Protein AF-A0A0C3PFV3-F1 (afdb_monomer_lite)

Organism: NCBI:txid870435

Structure (mmCIF, N/CA/C/O backbone):
data_AF-A0A0C3PFV3-F1
#
_entry.id   AF-A0A0C3PFV3-F1
#
loop_
_atom_site.group_PDB
_atom_site.id
_atom_site.type_symbol
_atom_site.label_atom_id
_atom_site.label_alt_id
_atom_site.label_comp_id
_atom_site.label_asym_id
_atom_site.label_entity_id
_atom_site.label_seq_id
_atom_site.pdbx_PDB_ins_code
_atom_site.Cartn_x
_atom_site.Cartn_y
_atom_site.Cartn_z
_atom_site.occupancy
_atom_site.B_iso_or_equiv
_atom_site.auth_seq_id
_atom_site.auth_comp_id
_atom_site.auth_asym_id
_atom_site.auth_atom_id
_atom_site.pdbx_PDB_model_num
ATOM 1 N N . LEU A 1 1 ? -48.021 20.750 34.970 1.00 34.81 1 LEU A N 1
ATOM 2 C CA . LEU A 1 1 ? -47.156 19.552 35.065 1.00 34.81 1 LEU A CA 1
ATOM 3 C C . LEU A 1 1 ? -45.732 19.996 34.760 1.00 34.81 1 LEU A C 1
ATOM 5 O O . LEU A 1 1 ? -45.402 20.201 33.601 1.00 34.81 1 LEU A O 1
ATOM 9 N N . SER A 1 2 ? -44.958 20.290 35.807 1.00 32.78 2 SER A N 1
ATOM 10 C CA . SER A 1 2 ? -43.580 20.781 35.700 1.00 32.78 2 SER A CA 1
ATOM 11 C C . SER A 1 2 ? -42.651 19.670 35.225 1.00 32.78 2 SER A C 1
ATOM 13 O O . SER A 1 2 ? -42.544 18.635 35.877 1.00 32.78 2 SER A O 1
ATOM 15 N N . THR A 1 3 ? -41.959 19.898 34.113 1.00 36.66 3 THR A N 1
ATOM 16 C CA . THR A 1 3 ? -40.816 19.097 33.671 1.00 36.66 3 THR A CA 1
ATOM 17 C C . THR A 1 3 ? -39.620 19.404 34.566 1.00 36.66 3 THR A C 1
ATOM 19 O O . THR A 1 3 ? -39.065 20.503 34.527 1.00 36.66 3 THR A O 1
ATOM 22 N N . SER A 1 4 ? -39.247 18.445 35.405 1.00 33.25 4 SER A N 1
ATOM 23 C CA . SER A 1 4 ? -38.008 18.454 36.174 1.00 33.25 4 SER A CA 1
ATOM 24 C C . SER A 1 4 ? -36.801 18.428 35.231 1.00 33.25 4 SER A C 1
ATOM 26 O O . SER A 1 4 ? -36.683 17.551 34.379 1.00 33.25 4 SER A O 1
ATOM 28 N N . ALA A 1 5 ? -35.891 19.390 35.396 1.00 38.94 5 ALA A N 1
ATOM 29 C CA . ALA A 1 5 ? -34.581 19.376 34.761 1.00 38.94 5 ALA A CA 1
ATOM 30 C C . ALA A 1 5 ? -33.801 18.144 35.250 1.00 38.94 5 ALA A C 1
ATOM 32 O O . ALA A 1 5 ? -33.487 18.039 36.439 1.00 38.94 5 ALA A O 1
ATOM 33 N N . GLN A 1 6 ? -33.522 17.197 34.349 1.00 42.25 6 GLN A N 1
ATOM 34 C CA . GLN A 1 6 ? -32.575 16.115 34.611 1.00 42.25 6 GLN A CA 1
ATOM 35 C C . GLN A 1 6 ? -31.223 16.749 34.950 1.00 42.25 6 GLN A C 1
ATOM 37 O O . GLN A 1 6 ? -30.645 17.470 34.143 1.00 42.25 6 GLN A O 1
ATOM 42 N N . LYS A 1 7 ? -30.744 16.519 36.175 1.00 42.91 7 LYS A N 1
ATOM 43 C CA . LYS A 1 7 ? -29.356 16.794 36.548 1.00 42.91 7 LYS A CA 1
ATOM 44 C C . LYS A 1 7 ? -28.460 15.953 35.641 1.00 42.91 7 LYS A C 1
ATOM 46 O O . LYS A 1 7 ? -28.633 14.738 35.610 1.00 42.91 7 LYS A O 1
ATOM 51 N N . ASP A 1 8 ? -27.520 16.600 34.957 1.00 51.06 8 ASP A N 1
ATOM 52 C CA . ASP A 1 8 ? -26.444 15.945 34.212 1.00 51.06 8 ASP A CA 1
ATOM 53 C C . ASP A 1 8 ? -25.714 14.970 35.147 1.00 51.06 8 ASP A C 1
ATOM 55 O O . ASP A 1 8 ? -24.952 15.380 36.033 1.00 51.06 8 ASP A O 1
ATOM 59 N N . ASN A 1 9 ? -25.999 13.677 35.000 1.00 58.88 9 ASN A N 1
ATOM 60 C CA . ASN A 1 9 ? -25.277 12.632 35.705 1.00 58.88 9 ASN A CA 1
ATOM 61 C C . ASN A 1 9 ? -23.882 12.564 35.095 1.00 58.88 9 ASN A C 1
ATOM 63 O O . ASN A 1 9 ? -23.725 12.423 33.887 1.00 58.88 9 ASN A O 1
ATOM 67 N N . ALA A 1 10 ? -22.859 12.712 35.928 1.00 59.72 10 ALA A N 1
ATOM 68 C CA . ALA A 1 10 ? -21.493 12.676 35.447 1.00 59.72 10 ALA A CA 1
ATOM 69 C C . ALA A 1 10 ? -21.152 11.272 34.920 1.00 59.72 10 ALA A C 1
ATOM 71 O O . ALA A 1 10 ? -21.395 10.271 35.597 1.00 59.72 10 ALA A O 1
ATOM 72 N N . ILE A 1 11 ? -20.595 11.220 33.710 1.00 63.50 11 ILE A N 1
ATOM 73 C CA . ILE A 1 11 ? -20.258 9.971 33.028 1.00 63.50 11 ILE A CA 1
ATOM 74 C C . ILE A 1 11 ? -19.050 9.354 33.732 1.00 63.50 11 ILE A C 1
ATOM 76 O O . ILE A 1 11 ? -17.996 9.986 33.870 1.00 63.50 11 ILE A O 1
ATOM 80 N N . ASN A 1 12 ? -19.215 8.121 34.199 1.00 64.38 12 ASN A N 1
ATOM 81 C CA . ASN A 1 12 ? -18.142 7.340 34.793 1.00 64.38 12 ASN A CA 1
ATOM 82 C C . ASN A 1 12 ? -17.460 6.547 33.674 1.00 64.38 12 ASN A C 1
ATOM 84 O O . ASN A 1 12 ? -18.075 5.655 33.114 1.00 64.38 12 ASN A O 1
ATOM 88 N N . LEU A 1 13 ? -16.214 6.871 33.323 1.00 69.69 13 LEU A N 1
ATOM 89 C CA . LEU A 1 13 ? -15.480 6.228 32.218 1.00 69.69 13 LEU A CA 1
ATOM 90 C C . LEU A 1 13 ? -14.824 4.900 32.644 1.00 69.69 13 LEU A C 1
ATOM 92 O O . LEU A 1 13 ? -13.672 4.624 32.298 1.00 69.69 13 LEU A O 1
ATOM 96 N N . GLY A 1 14 ? -15.522 4.111 33.462 1.00 66.06 14 GLY A N 1
ATOM 97 C CA . GLY A 1 14 ? -14.983 2.899 34.081 1.00 66.06 14 GLY A CA 1
ATOM 98 C C . GLY A 1 14 ? -14.936 1.701 33.135 1.00 66.06 14 GLY A C 1
ATOM 99 O O . GLY A 1 14 ? -14.098 0.814 33.310 1.00 66.06 14 GLY A O 1
ATOM 100 N N . THR A 1 15 ? -15.802 1.677 32.124 1.00 70.31 15 THR A N 1
ATOM 101 C CA . THR A 1 15 ? -15.920 0.579 31.165 1.00 70.31 15 THR A CA 1
ATOM 102 C C . THR A 1 15 ? -15.863 1.079 29.716 1.00 70.31 15 THR A C 1
ATOM 104 O O . THR A 1 15 ? -16.155 2.244 29.442 1.00 70.31 15 THR A O 1
ATOM 107 N N . PRO A 1 16 ? -15.486 0.221 28.748 1.00 67.75 16 PRO A N 1
ATOM 108 C CA . PRO A 1 16 ? -15.493 0.583 27.330 1.00 67.75 16 PRO A CA 1
ATOM 109 C C . PRO A 1 16 ? -16.861 1.057 26.818 1.00 67.75 16 PRO A C 1
ATOM 111 O O . PRO A 1 16 ? -16.904 1.976 26.013 1.00 67.75 16 PRO A O 1
ATOM 114 N N . ALA A 1 17 ? -17.962 0.495 27.328 1.00 68.31 17 ALA A N 1
ATOM 115 C CA . ALA A 1 17 ? -19.321 0.880 26.939 1.00 68.31 17 ALA A CA 1
ATOM 116 C C . ALA A 1 17 ? -19.685 2.317 27.363 1.00 68.31 17 ALA A C 1
ATOM 118 O O . ALA A 1 17 ? -20.487 2.978 26.705 1.00 68.31 17 ALA A O 1
ATOM 119 N N . ASP A 1 18 ? -19.054 2.839 28.421 1.00 72.31 18 ASP A N 1
ATOM 120 C CA . ASP A 1 18 ? -19.275 4.215 28.883 1.00 72.31 18 ASP A CA 1
ATOM 121 C C . ASP A 1 18 ? -18.712 5.254 27.893 1.00 72.31 18 ASP A C 1
ATOM 123 O O . ASP A 1 18 ? -19.164 6.402 27.853 1.00 72.31 18 ASP A O 1
ATOM 127 N N . TRP A 1 19 ? -17.744 4.856 27.055 1.00 74.75 19 TRP A N 1
ATOM 128 C CA . TRP A 1 19 ? -17.210 5.707 25.988 1.00 74.75 19 TRP A CA 1
ATOM 129 C C . TRP A 1 19 ? -18.187 5.867 24.831 1.00 74.75 19 TRP A C 1
ATOM 131 O O . TRP A 1 19 ? -18.291 6.969 24.290 1.00 74.75 19 TRP A O 1
ATOM 141 N N . ASP A 1 20 ? -18.921 4.808 24.490 1.00 75.19 20 ASP A N 1
ATOM 142 C CA . ASP A 1 20 ? -19.931 4.852 23.433 1.00 75.19 20 ASP A CA 1
ATOM 143 C C . ASP A 1 20 ? -21.072 5.801 23.827 1.00 75.19 20 ASP A C 1
ATOM 145 O O . ASP A 1 20 ? -21.444 6.672 23.041 1.00 75.19 20 ASP A O 1
ATOM 149 N N . GLY A 1 21 ? -21.531 5.745 25.085 1.00 74.50 21 GLY A N 1
ATOM 150 C CA . GLY A 1 21 ? -22.520 6.693 25.617 1.00 74.50 21 GLY A CA 1
ATOM 151 C C . GLY A 1 21 ? -22.033 8.150 25.602 1.00 74.50 21 GLY A C 1
ATOM 152 O O . GLY A 1 21 ? -22.769 9.053 25.207 1.00 74.50 21 GLY A O 1
ATOM 153 N N . CYS A 1 22 ? -20.763 8.389 25.946 1.00 70.94 22 CYS A N 1
ATOM 154 C CA . CYS A 1 22 ? -20.155 9.723 25.880 1.00 70.94 22 CYS A CA 1
ATOM 155 C C . CYS A 1 22 ? -20.075 10.254 24.436 1.00 70.94 22 CYS A C 1
ATOM 157 O O . CYS A 1 22 ? -20.400 11.414 24.169 1.00 70.94 22 CYS A O 1
ATOM 159 N N . LEU A 1 23 ? -19.690 9.400 23.483 1.00 78.44 23 LEU A N 1
ATOM 160 C CA . LEU A 1 23 ? -19.651 9.735 22.058 1.00 78.44 23 LEU A CA 1
ATOM 161 C C . LEU A 1 23 ? -21.045 10.033 21.499 1.00 78.44 23 LEU A C 1
ATOM 163 O O . LEU A 1 23 ? -21.195 10.971 20.711 1.00 78.44 23 LEU A O 1
ATOM 167 N N . GLU A 1 24 ? -22.063 9.278 21.908 1.00 78.75 24 GLU A N 1
ATOM 168 C CA . GLU A 1 24 ? -23.454 9.524 21.521 1.00 78.75 24 GLU A CA 1
ATOM 169 C C . GLU A 1 24 ? -23.992 10.846 22.077 1.00 78.75 24 GLU A C 1
ATOM 171 O O . GLU A 1 24 ? -24.657 11.586 21.344 1.00 78.75 24 GLU A O 1
ATOM 176 N N . GLU A 1 25 ? -23.675 11.195 23.326 1.00 75.38 25 GLU A N 1
ATOM 177 C CA . GLU A 1 25 ? -24.070 12.475 23.925 1.00 75.38 25 GLU A CA 1
ATOM 178 C C . GLU A 1 25 ? -23.381 13.664 23.251 1.00 75.38 25 GLU A C 1
ATOM 180 O O . GLU A 1 25 ? -24.050 14.641 22.897 1.00 75.38 25 GLU A O 1
ATOM 185 N N . VAL A 1 26 ? -22.073 13.567 22.990 1.00 75.75 26 VAL A N 1
ATOM 186 C CA . VAL A 1 26 ? -21.321 14.601 22.265 1.00 75.75 26 VAL A CA 1
ATOM 187 C C . VAL A 1 26 ? -21.864 14.761 20.847 1.00 75.75 26 VAL A C 1
ATOM 189 O O . VAL A 1 26 ? -22.154 15.884 20.433 1.00 75.75 26 VAL A O 1
ATOM 192 N N . ASN A 1 27 ? -22.096 13.663 20.121 1.00 77.19 27 ASN A N 1
ATOM 193 C CA . ASN A 1 27 ? -22.697 13.716 18.786 1.00 77.19 27 ASN A CA 1
ATOM 194 C C . ASN A 1 27 ? -24.115 14.294 18.812 1.00 77.19 27 ASN A C 1
ATOM 196 O O . ASN A 1 27 ? -24.489 15.060 17.922 1.00 77.19 27 ASN A O 1
ATOM 200 N N . SER A 1 28 ? -24.912 13.957 19.824 1.00 74.44 28 SER A N 1
ATOM 201 C CA . SER A 1 28 ? -26.273 14.473 19.981 1.00 74.44 28 SER A CA 1
ATOM 202 C C . SER A 1 28 ? -26.284 15.965 20.312 1.00 74.44 28 SER A C 1
ATOM 204 O O . SER A 1 28 ? -27.115 16.702 19.777 1.00 74.44 28 SER A O 1
ATOM 206 N N . ALA A 1 29 ? -25.356 16.433 21.148 1.00 67.88 29 ALA A N 1
ATOM 207 C CA . ALA A 1 29 ? -25.186 17.847 21.470 1.00 67.88 29 ALA A CA 1
ATOM 208 C C . ALA A 1 29 ? -24.689 18.642 20.254 1.00 67.88 29 ALA A C 1
ATOM 210 O O . ALA A 1 29 ? -25.236 19.703 19.945 1.00 67.88 29 ALA A O 1
ATOM 211 N N . TRP A 1 30 ? -23.728 18.087 19.512 1.00 70.06 30 TRP A N 1
ATOM 212 C CA . TRP A 1 30 ? -23.157 18.704 18.316 1.00 70.06 30 TRP A CA 1
ATOM 213 C C . TRP A 1 30 ? -24.175 18.802 17.172 1.00 70.06 30 TRP A C 1
ATOM 215 O O . TRP A 1 30 ? -24.311 19.849 16.539 1.00 70.06 30 TRP A O 1
ATOM 225 N N . LYS A 1 31 ? -24.990 17.757 16.966 1.00 75.38 31 LYS A N 1
ATOM 226 C CA . LYS A 1 31 ? -26.110 17.784 16.008 1.00 75.38 31 LYS A CA 1
ATOM 227 C C . LYS A 1 31 ? -27.191 18.797 16.389 1.00 75.38 31 LYS A C 1
ATOM 229 O O . LYS A 1 31 ? -27.833 19.354 15.502 1.00 75.38 31 LYS A O 1
ATOM 234 N N . LYS A 1 32 ? -27.412 19.033 17.687 1.00 70.81 32 LYS A N 1
ATOM 235 C CA . LYS A 1 32 ? -28.448 19.958 18.178 1.00 70.81 32 LYS A CA 1
ATOM 236 C C . LYS A 1 32 ? -28.005 21.423 18.190 1.00 70.81 32 LYS A C 1
ATOM 238 O O . LYS A 1 32 ? -28.874 22.291 18.135 1.00 70.81 32 LYS A O 1
ATOM 243 N N . LYS A 1 33 ? -26.703 21.727 18.257 1.00 63.47 33 LYS A N 1
ATOM 244 C CA . LYS A 1 33 ? -26.182 23.105 18.253 1.00 63.47 33 LYS A CA 1
ATOM 245 C C . LYS A 1 33 ? -24.825 23.170 17.547 1.00 63.47 33 LYS A C 1
ATOM 247 O O . LYS A 1 33 ? -23.818 22.753 18.105 1.00 63.47 33 LYS A O 1
ATOM 252 N N . LYS A 1 34 ? -24.806 23.749 16.342 1.00 56.16 34 LYS A N 1
ATOM 253 C CA . LYS A 1 34 ? -23.610 23.847 15.486 1.00 56.16 34 LYS A CA 1
ATOM 254 C C . LYS A 1 34 ? -22.482 24.725 16.058 1.00 56.16 34 LYS A C 1
ATOM 256 O O . LYS A 1 34 ? -21.345 24.514 15.669 1.00 56.16 34 LYS A O 1
ATOM 261 N N . ASP A 1 35 ? -22.776 25.625 17.008 1.00 52.94 35 ASP A N 1
ATOM 262 C CA . ASP A 1 35 ? -21.826 26.660 17.470 1.00 52.94 35 ASP A CA 1
ATOM 263 C C . ASP A 1 35 ? -21.689 26.814 19.000 1.00 52.94 35 ASP A C 1
ATOM 265 O O . ASP A 1 35 ? -21.114 27.792 19.475 1.00 52.94 35 ASP A O 1
ATOM 269 N N . SER A 1 36 ? -22.193 25.885 19.822 1.00 57.84 36 SER A N 1
ATOM 270 C CA . SER A 1 36 ? -22.008 25.987 21.281 1.00 57.84 36 SER A CA 1
ATOM 271 C C . SER A 1 36 ? -20.936 25.034 21.796 1.00 57.84 36 SER A C 1
ATOM 273 O O . SER A 1 36 ? -21.011 23.832 21.552 1.00 57.84 36 SER A O 1
ATOM 275 N N . VAL A 1 37 ? -19.994 25.575 22.575 1.00 61.56 37 VAL A N 1
ATOM 276 C CA . VAL A 1 37 ? -19.010 24.822 23.364 1.00 61.56 37 VAL A CA 1
ATOM 277 C C . VAL A 1 37 ? -19.737 23.761 24.196 1.00 61.56 37 VAL A C 1
ATOM 279 O O . VAL A 1 37 ? -20.513 24.091 25.094 1.00 61.56 37 VAL A O 1
ATOM 282 N N . VAL A 1 38 ? -19.509 22.485 23.881 1.00 64.88 38 VAL A N 1
ATOM 283 C CA . VAL A 1 38 ? -20.077 21.354 24.623 1.00 64.88 38 VAL A CA 1
ATOM 284 C C . VAL A 1 38 ? -19.218 21.124 25.864 1.00 64.88 38 VAL A C 1
ATOM 286 O O . VAL A 1 38 ? -18.089 20.645 25.776 1.00 64.88 38 VAL A O 1
ATOM 289 N N . SER A 1 39 ? -19.733 21.495 27.033 1.00 63.88 39 SER A N 1
ATOM 290 C CA . SER A 1 39 ? -19.071 21.236 28.311 1.00 63.88 39 SER A CA 1
ATOM 291 C C . SER A 1 39 ? -19.411 19.830 28.807 1.00 63.88 39 SER A C 1
ATOM 293 O O . SER A 1 39 ? -20.505 19.612 29.324 1.00 63.88 39 SER A O 1
ATOM 295 N N . VAL A 1 40 ? -18.475 18.888 28.681 1.00 65.25 40 VAL A N 1
ATOM 296 C CA . VAL A 1 40 ? -18.611 17.531 29.236 1.00 65.25 40 VAL A CA 1
ATOM 297 C C . VAL A 1 40 ? -17.964 17.482 30.620 1.00 65.25 40 VAL A C 1
ATOM 299 O O . VAL A 1 40 ? -16.799 17.849 30.785 1.00 65.25 40 VAL A O 1
ATOM 302 N N . LYS A 1 41 ? -18.710 17.033 31.636 1.00 71.69 41 LYS A N 1
ATOM 303 C CA . LYS A 1 41 ? -18.176 16.782 32.983 1.00 71.69 41 LYS A CA 1
ATOM 304 C C . LYS A 1 41 ? -17.722 15.330 33.086 1.00 71.69 41 LYS A C 1
ATOM 306 O O . LYS A 1 41 ? -18.545 14.432 33.221 1.00 71.69 41 LYS A O 1
ATOM 311 N N . ILE A 1 42 ? -16.410 15.122 33.050 1.00 70.81 42 ILE A N 1
ATOM 312 C CA . ILE A 1 42 ? -15.797 13.802 33.200 1.00 70.81 42 ILE A CA 1
ATOM 313 C C . ILE A 1 42 ? -15.430 13.589 34.670 1.00 70.81 42 ILE A C 1
ATOM 315 O O . ILE A 1 42 ? -14.698 14.395 35.252 1.00 70.81 42 ILE A O 1
ATOM 319 N N . LEU A 1 43 ? -15.917 12.499 35.269 1.00 72.31 43 LEU A N 1
ATOM 320 C CA . LEU A 1 43 ? -15.435 12.048 36.571 1.00 72.31 43 LEU A CA 1
ATOM 321 C C . LEU A 1 43 ? -14.106 11.323 36.385 1.00 72.31 43 LEU A C 1
ATOM 323 O O . LEU A 1 43 ? -14.023 10.299 35.712 1.00 72.31 43 LEU A O 1
ATOM 327 N N . VAL A 1 44 ? -13.063 11.864 37.001 1.00 76.56 44 VAL A N 1
ATOM 328 C CA . VAL A 1 44 ? -11.724 11.280 36.992 1.00 76.56 44 VAL A CA 1
ATOM 329 C C . VAL A 1 44 ? -11.417 10.760 38.390 1.00 76.56 44 VAL A C 1
ATOM 331 O O . VAL A 1 44 ? -11.769 11.404 39.380 1.00 76.56 44 VAL A O 1
ATOM 334 N N . SER A 1 45 ? -10.761 9.601 38.486 1.00 78.50 45 SER A N 1
ATOM 335 C CA . SER A 1 45 ? -10.395 9.031 39.782 1.00 78.50 45 SER A CA 1
ATOM 336 C C . SER A 1 45 ? -9.483 9.982 40.567 1.00 78.50 45 SER A C 1
ATOM 338 O O . SER A 1 45 ? -8.572 10.618 40.027 1.00 78.50 45 SER A O 1
ATOM 340 N N . GLU A 1 46 ? -9.706 10.069 41.879 1.00 76.94 46 GLU A N 1
ATOM 341 C CA . GLU A 1 46 ? -8.920 10.939 42.761 1.00 76.94 46 GLU A CA 1
ATOM 342 C C . GLU A 1 46 ? -7.427 10.571 42.761 1.00 76.94 46 GLU A C 1
ATOM 344 O O . GLU A 1 46 ? -6.556 11.433 42.911 1.00 76.94 46 GLU A O 1
ATOM 349 N N . GLN A 1 47 ? -7.123 9.296 42.514 1.00 74.44 47 GLN A N 1
ATOM 350 C CA . GLN A 1 47 ? -5.765 8.779 42.401 1.00 74.44 47 GLN A CA 1
ATOM 351 C C . GLN A 1 47 ? -5.013 9.428 41.228 1.00 74.44 47 GLN A C 1
ATOM 353 O O . GLN A 1 47 ? -3.912 9.942 41.420 1.00 74.44 47 GLN A O 1
ATOM 358 N N . TYR A 1 48 ? -5.642 9.522 40.050 1.00 77.06 48 TYR A N 1
ATOM 359 C CA . TYR A 1 48 ? -5.066 10.187 38.876 1.00 77.06 48 TYR A CA 1
ATOM 360 C C . TYR A 1 48 ? -4.861 11.694 39.108 1.00 77.06 48 TYR A C 1
ATOM 362 O O . TYR A 1 48 ? -3.793 12.244 38.821 1.00 77.06 48 TYR A O 1
ATOM 370 N N . MET A 1 49 ? -5.848 12.365 39.713 1.00 84.12 49 MET A N 1
ATOM 371 C CA . MET A 1 49 ? -5.740 13.790 40.061 1.00 84.12 49 MET A CA 1
ATOM 372 C C . MET A 1 49 ? -4.632 14.059 41.088 1.00 84.12 49 MET A C 1
ATOM 374 O O . MET A 1 49 ? -3.990 15.113 41.069 1.00 84.12 49 MET A O 1
ATOM 378 N N . SER A 1 50 ? -4.371 13.107 41.981 1.00 74.06 50 SER A N 1
ATOM 379 C CA . SER A 1 50 ? -3.292 13.201 42.966 1.00 74.06 50 SER A CA 1
ATOM 380 C C . SER A 1 50 ? -1.910 13.059 42.319 1.00 74.06 50 SER A C 1
ATOM 382 O O . SER A 1 50 ? -1.014 13.843 42.639 1.00 74.06 50 SER A O 1
ATOM 384 N N . THR A 1 51 ? -1.751 12.176 41.329 1.00 75.88 51 THR A N 1
ATOM 385 C CA . THR A 1 51 ? -0.513 12.058 40.536 1.00 75.88 51 THR A CA 1
ATOM 386 C C . THR A 1 51 ? -0.206 13.335 39.746 1.00 75.88 51 THR A C 1
ATOM 388 O O . THR A 1 51 ? 0.931 13.813 39.756 1.00 75.88 51 THR A O 1
ATOM 391 N N . LEU A 1 52 ? -1.218 13.952 39.123 1.00 76.75 52 LEU A N 1
ATOM 392 C CA . LEU A 1 52 ? -1.045 15.216 38.392 1.00 76.75 52 LEU A CA 1
ATOM 393 C C . LEU A 1 52 ? -0.617 16.374 39.304 1.00 76.75 52 LEU A C 1
ATOM 395 O O . LEU A 1 52 ? 0.245 17.178 38.933 1.00 76.75 52 LEU A O 1
ATOM 399 N N . ARG A 1 53 ? -1.179 16.451 40.516 1.00 82.12 53 ARG A N 1
ATOM 400 C CA . ARG A 1 53 ? -0.772 17.450 41.518 1.00 82.12 53 ARG A CA 1
ATOM 401 C C . ARG A 1 53 ? 0.672 17.237 41.973 1.00 82.12 53 ARG A C 1
ATOM 403 O O . ARG A 1 53 ? 1.420 18.210 42.061 1.00 82.12 53 ARG A O 1
ATOM 410 N N . ALA A 1 54 ? 1.091 15.986 42.171 1.00 75.25 54 ALA A N 1
ATOM 411 C CA . ALA A 1 54 ? 2.470 15.653 42.528 1.00 75.25 54 ALA A CA 1
ATOM 412 C C . ALA A 1 54 ? 3.481 16.055 41.434 1.00 75.25 54 ALA A C 1
ATOM 414 O O . ALA A 1 54 ? 4.586 16.502 41.745 1.00 75.25 54 ALA A O 1
ATOM 415 N N . MET A 1 55 ? 3.099 15.970 40.155 1.00 68.75 55 MET A N 1
ATOM 416 C CA . MET A 1 55 ? 3.961 16.387 39.043 1.00 68.75 55 MET A CA 1
ATOM 417 C C . MET A 1 55 ? 4.076 17.909 38.889 1.00 68.75 55 MET A C 1
ATOM 419 O O . MET A 1 55 ? 5.156 18.406 38.567 1.00 68.75 55 MET A O 1
ATOM 423 N N . ARG A 1 56 ? 3.017 18.674 39.183 1.00 69.81 56 ARG A N 1
ATOM 424 C CA . ARG A 1 56 ? 3.057 20.151 39.122 1.00 69.81 56 ARG A CA 1
ATOM 425 C C . ARG A 1 56 ? 3.852 20.808 40.262 1.00 69.81 56 ARG A C 1
ATOM 427 O O . ARG A 1 56 ? 4.159 21.994 40.175 1.00 69.81 56 ARG A O 1
ATOM 434 N N . GLY A 1 57 ? 4.213 20.057 41.305 1.00 57.38 57 GLY A N 1
ATOM 435 C CA . GLY A 1 57 ? 4.951 20.558 42.471 1.00 57.38 57 GLY A CA 1
ATOM 436 C C . GLY A 1 57 ? 6.471 20.686 42.301 1.00 57.38 57 GLY A C 1
ATOM 437 O O . GLY A 1 57 ? 7.115 21.324 43.133 1.00 57.38 57 GLY A O 1
ATOM 438 N N . LYS A 1 58 ? 7.079 20.136 41.239 1.00 58.66 58 LYS A N 1
ATOM 439 C CA . LYS A 1 58 ? 8.537 20.226 41.024 1.00 58.66 58 LYS A CA 1
ATOM 440 C C . LYS A 1 58 ? 8.934 21.557 40.374 1.00 58.66 58 LYS A C 1
ATOM 442 O O . LYS A 1 58 ? 9.391 21.597 39.234 1.00 58.66 58 LYS A O 1
ATOM 447 N N . LYS A 1 59 ? 8.798 22.665 41.110 1.00 57.72 59 LYS A N 1
ATOM 448 C CA . LYS A 1 59 ? 9.539 23.896 40.791 1.00 57.72 59 LYS A CA 1
ATOM 449 C C . LYS A 1 59 ? 11.024 23.627 41.049 1.00 57.72 59 LYS A C 1
ATOM 451 O O . LYS A 1 59 ? 11.412 23.361 42.183 1.00 57.72 59 LYS A O 1
ATOM 456 N N . LYS A 1 60 ? 11.848 23.659 39.995 1.00 62.25 60 LYS A N 1
ATOM 457 C CA . LYS A 1 60 ? 13.312 23.622 40.133 1.00 62.25 60 LYS A CA 1
ATOM 458 C C . LYS A 1 60 ? 13.763 24.820 40.990 1.00 62.25 60 LYS A C 1
ATOM 460 O O . LYS A 1 60 ? 13.235 25.916 40.790 1.00 62.25 60 LYS A O 1
ATOM 465 N N . PRO A 1 61 ? 14.708 24.645 41.931 1.00 52.34 61 PRO A N 1
ATOM 466 C CA . PRO A 1 61 ? 15.254 25.763 42.691 1.00 52.34 61 PRO A CA 1
ATOM 467 C C . PRO A 1 61 ? 16.013 26.728 41.759 1.00 52.34 61 PRO A C 1
ATOM 469 O O . PRO A 1 61 ? 16.594 26.280 40.765 1.00 52.34 61 PRO A O 1
ATOM 472 N N . PRO A 1 62 ? 16.032 28.041 42.056 1.00 47.06 62 PRO A N 1
ATOM 473 C CA . PRO A 1 62 ? 16.752 29.023 41.255 1.00 47.06 62 PRO A CA 1
ATOM 474 C C . PRO A 1 62 ? 18.262 28.866 41.480 1.00 47.06 62 PRO A C 1
ATOM 476 O O . PRO A 1 62 ? 18.837 29.406 42.424 1.00 47.06 62 PRO A O 1
ATOM 479 N N . GLY A 1 63 ? 18.906 28.091 40.610 1.00 49.78 63 GLY A N 1
ATOM 480 C CA . GLY A 1 63 ? 20.359 27.996 40.527 1.00 49.78 63 GLY A CA 1
ATOM 481 C C . GLY A 1 63 ? 20.939 29.264 39.906 1.00 49.78 63 GLY A C 1
ATOM 482 O O . GLY A 1 63 ? 20.794 29.513 38.714 1.00 49.78 63 GLY A O 1
ATOM 483 N N . LYS A 1 64 ? 21.590 30.073 40.737 1.00 51.81 64 LYS A N 1
ATOM 484 C CA . LYS A 1 64 ? 22.368 31.258 40.372 1.00 51.81 64 LYS A CA 1
ATOM 485 C C . LYS A 1 64 ? 23.691 30.803 39.742 1.00 51.81 64 LYS A C 1
ATOM 487 O O . LYS A 1 64 ? 24.550 30.301 40.458 1.00 51.81 64 LYS A O 1
ATOM 492 N N . GLY A 1 65 ? 23.880 30.982 38.434 1.00 48.22 65 GLY A N 1
ATOM 493 C CA . GLY A 1 65 ? 25.185 30.723 37.817 1.00 48.22 65 GLY A CA 1
ATOM 494 C C . GLY A 1 65 ? 25.194 30.669 36.293 1.00 48.22 65 GLY A C 1
ATOM 495 O O . GLY A 1 65 ? 24.784 29.670 35.727 1.00 48.22 65 GLY A O 1
ATOM 496 N N . LYS A 1 66 ? 25.738 31.741 35.695 1.00 47.34 66 LYS A N 1
ATOM 497 C CA . LYS A 1 66 ? 26.406 31.847 34.381 1.00 47.34 66 LYS A CA 1
ATOM 498 C C . LYS A 1 66 ? 25.690 31.206 33.184 1.00 47.34 66 LYS A C 1
ATOM 500 O O . LYS A 1 66 ? 25.745 29.999 33.004 1.00 47.34 66 LYS A O 1
ATOM 505 N N . ASN A 1 67 ? 25.128 32.062 32.326 1.00 49.44 67 ASN A N 1
ATOM 506 C CA . ASN A 1 67 ? 24.629 31.727 30.990 1.00 49.44 67 ASN A CA 1
ATOM 507 C C . ASN A 1 67 ? 25.607 30.807 30.231 1.00 49.44 67 ASN A C 1
ATOM 509 O O . ASN A 1 67 ? 26.704 31.261 29.891 1.00 49.44 67 ASN A O 1
ATOM 513 N N . PRO A 1 68 ? 25.222 29.566 29.897 1.00 47.12 68 PRO A N 1
ATOM 514 C CA . PRO A 1 68 ? 25.617 28.963 28.638 1.00 47.12 68 PRO A CA 1
ATOM 515 C C . PRO A 1 68 ? 24.713 29.527 27.525 1.00 47.12 68 PRO A C 1
ATOM 517 O O . PRO A 1 68 ? 23.610 30.006 27.815 1.00 47.12 68 PRO A O 1
ATOM 520 N N . PRO A 1 69 ? 25.172 29.531 26.265 1.00 46.22 69 PRO A N 1
ATOM 521 C CA . PRO A 1 69 ? 24.416 30.109 25.167 1.00 46.22 69 PRO A CA 1
ATOM 522 C C . PRO A 1 69 ? 23.065 29.403 25.039 1.00 46.22 69 PRO A C 1
ATOM 524 O O . PRO A 1 69 ? 22.963 28.185 25.191 1.00 46.22 69 PRO A O 1
ATOM 527 N N . LEU A 1 70 ? 22.038 30.218 24.803 1.00 44.62 70 LEU A N 1
ATOM 528 C CA . LEU A 1 70 ? 20.709 29.804 24.386 1.00 44.62 70 LEU A CA 1
ATOM 529 C C . LEU A 1 70 ? 20.890 28.762 23.271 1.00 44.62 70 LEU A C 1
ATOM 531 O O . LEU A 1 70 ? 21.491 29.073 22.245 1.00 44.62 70 LEU A O 1
ATOM 535 N N . LEU A 1 71 ? 20.453 27.525 23.513 1.00 43.09 71 LEU A N 1
ATOM 536 C CA . LEU A 1 71 ? 20.303 26.524 22.464 1.00 43.09 71 LEU A CA 1
ATOM 537 C C . LEU A 1 71 ? 19.283 27.093 21.481 1.00 43.09 71 LEU A C 1
ATOM 539 O O . LEU A 1 71 ? 18.083 27.090 21.752 1.00 43.09 71 LEU A O 1
ATOM 543 N N . ASP A 1 72 ? 19.808 27.665 20.406 1.00 42.47 72 ASP A N 1
ATOM 544 C CA . ASP A 1 72 ? 19.070 28.043 19.218 1.00 42.47 72 ASP A CA 1
ATOM 545 C C . ASP A 1 72 ? 18.591 26.739 18.572 1.00 42.47 72 ASP A C 1
ATOM 547 O O . ASP A 1 72 ? 19.384 25.950 18.058 1.00 42.47 72 ASP A O 1
ATOM 551 N N . LEU A 1 73 ? 17.303 26.446 18.744 1.00 45.00 73 LEU A N 1
ATOM 552 C CA . LEU A 1 73 ? 16.656 25.234 18.237 1.00 45.00 73 LEU A CA 1
ATOM 553 C C . LEU A 1 73 ? 16.216 25.388 16.771 1.00 45.00 73 LEU A C 1
ATOM 555 O O . LEU A 1 73 ? 15.573 24.483 16.250 1.00 45.00 73 LEU A O 1
ATOM 559 N N . ASP A 1 74 ? 16.585 26.488 16.108 1.00 46.75 74 ASP A N 1
ATOM 560 C CA . ASP A 1 74 ? 16.230 26.763 14.711 1.00 46.75 74 ASP A CA 1
ATOM 561 C C . ASP A 1 74 ? 17.300 26.312 13.696 1.00 46.75 74 ASP A C 1
ATOM 563 O O . ASP A 1 74 ? 17.152 26.541 12.498 1.00 46.75 74 ASP A O 1
ATOM 567 N N . ASN A 1 75 ? 18.358 25.617 14.129 1.00 45.78 75 ASN A N 1
ATOM 568 C CA . ASN A 1 75 ? 19.344 25.028 13.219 1.00 45.78 75 ASN A CA 1
ATOM 569 C C . ASN A 1 75 ? 19.143 23.513 13.064 1.00 45.78 75 ASN A C 1
ATOM 571 O O . ASN A 1 75 ? 20.026 22.724 13.404 1.00 45.78 75 ASN A O 1
ATOM 575 N N . ASP A 1 76 ? 17.995 23.111 12.513 1.00 42.53 76 ASP A N 1
ATOM 576 C CA . ASP A 1 76 ? 17.840 21.791 11.889 1.00 42.53 76 ASP A CA 1
ATOM 577 C C . ASP A 1 76 ? 18.451 21.831 10.480 1.00 42.53 76 ASP A C 1
ATOM 579 O O . ASP A 1 76 ? 17.792 21.688 9.452 1.00 42.53 76 ASP A O 1
ATOM 583 N N . GLY A 1 77 ? 19.762 22.087 10.447 1.00 43.75 77 GLY A N 1
ATOM 584 C CA . GLY A 1 77 ? 20.624 21.768 9.319 1.00 43.75 77 GLY A CA 1
ATOM 585 C C . GLY A 1 77 ? 20.819 20.260 9.282 1.00 43.75 77 GLY A C 1
ATOM 586 O O . GLY A 1 77 ? 21.926 19.766 9.501 1.00 43.75 77 GLY A O 1
ATOM 587 N N . SER A 1 78 ? 19.723 19.537 9.063 1.00 38.78 78 SER A N 1
ATOM 588 C CA . SER A 1 78 ? 19.735 18.142 8.670 1.00 38.78 78 SER A CA 1
ATOM 589 C C . SER A 1 78 ? 20.390 18.078 7.293 1.00 38.78 78 SER A C 1
ATOM 591 O O . SER A 1 78 ? 19.744 18.147 6.253 1.00 38.78 78 SER A O 1
ATOM 593 N N . SER A 1 79 ? 21.719 18.002 7.302 1.00 45.94 79 SER A N 1
ATOM 594 C CA . SER A 1 79 ? 22.517 17.400 6.241 1.00 45.94 79 SER A CA 1
ATOM 595 C C . SER A 1 79 ? 22.185 15.906 6.218 1.00 45.94 79 SER A C 1
ATOM 597 O O . SER A 1 79 ? 23.010 15.071 6.582 1.00 45.94 79 SER A O 1
ATOM 599 N N . VAL A 1 80 ? 20.936 15.576 5.890 1.00 47.75 80 VAL A N 1
ATOM 600 C CA . VAL A 1 80 ? 20.585 14.252 5.391 1.00 47.75 80 VAL A CA 1
ATOM 601 C C . VAL A 1 80 ? 21.260 14.137 4.038 1.00 47.75 80 VAL A C 1
ATOM 603 O O . VAL A 1 80 ? 20.997 14.943 3.152 1.00 47.75 80 VAL A O 1
ATOM 606 N N . ASP A 1 81 ? 22.185 13.188 3.956 1.00 48.38 81 ASP A N 1
ATOM 607 C CA . ASP A 1 81 ? 22.914 12.782 2.764 1.00 48.38 81 ASP A CA 1
ATOM 608 C C . ASP A 1 81 ? 22.083 12.955 1.484 1.00 48.38 81 ASP A C 1
ATOM 610 O O . ASP A 1 81 ? 21.131 12.213 1.232 1.00 48.38 81 ASP A O 1
ATOM 614 N N . ASP A 1 82 ? 22.483 13.910 0.639 1.00 54.22 82 ASP A N 1
ATOM 615 C CA . ASP A 1 82 ? 21.944 14.078 -0.717 1.00 54.22 82 ASP A CA 1
ATOM 616 C C . ASP A 1 82 ? 22.094 12.789 -1.558 1.00 54.22 82 ASP A C 1
ATOM 618 O O . ASP A 1 82 ? 21.382 12.597 -2.547 1.00 54.22 82 ASP A O 1
ATOM 622 N N . GLU A 1 83 ? 22.987 11.874 -1.161 1.00 56.62 83 GLU A N 1
ATOM 623 C CA . GLU A 1 83 ? 23.194 10.589 -1.830 1.00 56.62 83 GLU A CA 1
ATOM 624 C C . GLU A 1 83 ? 21.971 9.665 -1.733 1.00 56.62 83 GLU A C 1
ATOM 626 O O . GLU A 1 83 ? 21.564 9.099 -2.751 1.00 56.62 83 GLU A O 1
ATOM 631 N N . ASP A 1 84 ? 21.324 9.559 -0.567 1.00 59.59 84 ASP A N 1
ATOM 632 C CA . ASP A 1 84 ? 20.140 8.700 -0.407 1.00 59.59 84 ASP A CA 1
ATOM 633 C C . ASP A 1 84 ? 18.946 9.248 -1.202 1.00 59.59 84 ASP A C 1
ATOM 635 O O . ASP A 1 84 ? 18.174 8.490 -1.799 1.00 59.59 84 ASP A O 1
ATOM 639 N N . SER A 1 85 ? 18.833 10.577 -1.289 1.00 71.00 85 SER A N 1
ATOM 640 C CA . SER A 1 85 ? 17.813 11.244 -2.102 1.00 71.00 85 SER A CA 1
ATOM 641 C C . SER A 1 85 ? 17.997 10.941 -3.595 1.00 71.00 85 SER A C 1
ATOM 643 O O . SER A 1 85 ? 17.041 10.569 -4.283 1.00 71.00 85 SER A O 1
ATOM 645 N N . ALA A 1 86 ? 19.240 10.996 -4.087 1.00 77.69 86 ALA A N 1
ATOM 646 C CA . ALA A 1 86 ? 19.556 10.704 -5.483 1.00 77.69 86 ALA A CA 1
ATOM 647 C C . ALA A 1 86 ? 19.281 9.235 -5.861 1.00 77.69 86 ALA A C 1
ATOM 649 O O . ALA A 1 86 ? 18.818 8.954 -6.973 1.00 77.69 86 ALA A O 1
ATOM 650 N N . VAL A 1 87 ? 19.528 8.285 -4.949 1.00 77.88 87 VAL A N 1
ATOM 651 C CA . VAL A 1 87 ? 19.220 6.863 -5.186 1.00 77.88 87 VAL A CA 1
ATOM 652 C C . VAL A 1 87 ? 17.710 6.639 -5.279 1.00 77.88 87 VAL A C 1
ATOM 654 O O . VAL A 1 87 ? 17.252 5.973 -6.213 1.00 77.88 87 VAL A O 1
ATOM 657 N N . ILE A 1 88 ? 16.930 7.236 -4.373 1.00 80.50 88 ILE A N 1
ATOM 658 C CA . ILE A 1 88 ? 15.463 7.124 -4.373 1.00 80.50 88 ILE A CA 1
ATOM 659 C C . ILE A 1 88 ? 14.866 7.761 -5.636 1.00 80.50 88 ILE A C 1
ATOM 661 O O . ILE A 1 88 ? 13.951 7.205 -6.249 1.00 80.50 88 ILE A O 1
ATOM 665 N N . GLU A 1 89 ? 15.392 8.906 -6.072 1.00 84.94 89 GLU A N 1
ATOM 666 C CA . GLU A 1 89 ? 14.948 9.557 -7.306 1.00 84.94 89 GLU A CA 1
ATOM 667 C C . GLU A 1 89 ? 15.240 8.687 -8.541 1.00 84.94 89 GLU A C 1
ATOM 669 O O . GLU A 1 89 ? 14.367 8.502 -9.399 1.00 84.94 89 GLU A O 1
ATOM 674 N N . LYS A 1 90 ? 16.428 8.064 -8.604 1.00 87.44 90 LYS A N 1
ATOM 675 C CA . LYS A 1 90 ? 16.796 7.140 -9.691 1.00 87.44 90 LYS A CA 1
ATOM 676 C C . LYS A 1 90 ? 15.920 5.880 -9.698 1.00 87.44 90 LYS A C 1
ATOM 678 O O . LYS A 1 90 ? 15.519 5.432 -10.779 1.00 87.44 90 LYS A O 1
ATOM 683 N N . GLU A 1 91 ? 15.593 5.325 -8.527 1.00 87.75 91 GLU A N 1
ATOM 684 C CA . GLU A 1 91 ? 14.655 4.199 -8.383 1.00 87.75 91 GLU A CA 1
ATOM 685 C C . GLU A 1 91 ? 13.271 4.580 -8.921 1.00 87.75 91 GLU A C 1
ATOM 687 O O . GLU A 1 91 ? 12.736 3.884 -9.789 1.00 87.75 91 GLU A O 1
ATOM 692 N N . ASN A 1 92 ? 12.720 5.711 -8.474 1.00 86.06 92 ASN A N 1
ATOM 693 C CA . ASN A 1 92 ? 11.392 6.173 -8.881 1.00 86.06 92 ASN A CA 1
ATOM 694 C C . ASN A 1 92 ? 11.306 6.425 -10.389 1.00 86.06 92 ASN A C 1
ATOM 696 O O . ASN A 1 92 ? 10.349 5.989 -11.036 1.00 86.06 92 ASN A O 1
ATOM 700 N N . LYS A 1 93 ? 12.328 7.058 -10.974 1.00 92.75 93 LYS A N 1
ATOM 701 C CA . LYS A 1 93 ? 12.401 7.275 -12.424 1.00 92.75 93 LYS A CA 1
ATOM 702 C C . LYS A 1 93 ? 12.419 5.953 -13.194 1.00 92.75 93 LYS A C 1
ATOM 704 O O . LYS A 1 93 ? 11.670 5.784 -14.159 1.00 92.75 93 LYS A O 1
ATOM 709 N N . SER A 1 94 ? 13.225 4.996 -12.733 1.00 92.56 94 SER A N 1
ATOM 710 C CA . SER A 1 94 ? 13.323 3.662 -13.341 1.00 92.56 94 SER A CA 1
ATOM 711 C C . SER A 1 94 ? 12.007 2.886 -13.225 1.00 92.56 94 SER A C 1
ATOM 713 O O . SER A 1 94 ? 11.604 2.205 -14.170 1.00 92.56 94 SER A O 1
ATOM 715 N N . LEU A 1 95 ? 11.300 3.021 -12.098 1.00 93.94 95 LEU A N 1
ATOM 716 C CA . LEU A 1 95 ? 9.988 2.413 -11.872 1.00 93.94 95 LEU A CA 1
ATOM 717 C C . LEU A 1 95 ? 8.945 2.972 -12.841 1.00 93.94 95 LEU A C 1
ATOM 719 O O . LEU A 1 95 ? 8.241 2.197 -13.489 1.00 93.94 95 LEU A O 1
ATOM 723 N N . MET A 1 96 ? 8.875 4.297 -12.987 1.00 92.62 96 MET A N 1
ATOM 724 C CA . MET A 1 96 ? 7.929 4.940 -13.904 1.00 92.62 96 MET A CA 1
ATOM 725 C C . MET A 1 96 ? 8.170 4.529 -15.359 1.00 92.62 96 MET A C 1
ATOM 727 O O . MET A 1 96 ? 7.221 4.199 -16.079 1.00 92.62 96 MET A O 1
ATOM 731 N N . GLU A 1 97 ? 9.430 4.511 -15.802 1.00 93.94 97 GLU A N 1
ATOM 732 C CA . GLU A 1 97 ? 9.777 4.105 -17.167 1.00 93.94 97 GLU A CA 1
ATOM 733 C C . GLU A 1 97 ? 9.437 2.629 -17.422 1.00 93.94 97 GLU A C 1
ATOM 735 O O . GLU A 1 97 ? 8.834 2.282 -18.449 1.00 93.94 97 GLU A O 1
ATOM 740 N N . LEU A 1 98 ? 9.741 1.762 -16.452 1.00 94.88 98 LEU A N 1
ATOM 741 C CA . LEU A 1 98 ? 9.394 0.349 -16.506 1.00 94.88 98 LEU A CA 1
ATOM 742 C C . LEU A 1 98 ? 7.874 0.159 -16.596 1.00 94.88 98 LEU A C 1
ATOM 744 O O . LEU A 1 98 ? 7.391 -0.518 -17.506 1.00 94.88 98 LEU A O 1
ATOM 748 N N . GLU A 1 99 ? 7.103 0.793 -15.718 1.00 93.62 99 GLU A N 1
ATOM 749 C CA . GLU A 1 99 ? 5.641 0.712 -15.704 1.00 93.62 99 GLU A CA 1
ATOM 750 C C . GLU A 1 99 ? 4.999 1.203 -17.001 1.00 93.62 99 GLU A C 1
ATOM 752 O O . GLU A 1 99 ? 4.071 0.566 -17.516 1.00 93.62 99 GLU A O 1
ATOM 757 N N . LYS A 1 100 ? 5.519 2.300 -17.562 1.00 93.75 100 LYS A N 1
ATOM 758 C CA . LYS A 1 100 ? 5.090 2.822 -18.864 1.00 93.75 100 LYS A CA 1
ATOM 759 C C . LYS A 1 100 ? 5.287 1.781 -19.962 1.00 93.75 100 LYS A C 1
ATOM 761 O O . LYS A 1 100 ? 4.394 1.596 -20.787 1.00 93.75 100 LYS A O 1
ATOM 766 N N . SER A 1 101 ? 6.415 1.070 -19.953 1.00 93.25 101 SER A N 1
ATOM 767 C CA . SER A 1 101 ? 6.695 0.017 -20.935 1.00 93.25 101 SER A CA 1
ATOM 768 C C . SER A 1 101 ? 5.791 -1.215 -20.766 1.00 93.25 101 SER A C 1
ATOM 770 O O . SER A 1 101 ? 5.322 -1.781 -21.756 1.00 93.25 101 SER A O 1
ATOM 772 N N . LEU A 1 102 ? 5.488 -1.601 -19.521 1.00 93.06 102 LEU A N 1
ATOM 773 C CA . LEU A 1 102 ? 4.702 -2.796 -19.193 1.00 93.06 102 LEU A CA 1
ATOM 774 C C . LEU A 1 102 ? 3.198 -2.623 -19.464 1.00 93.06 102 LEU A C 1
ATOM 776 O O . LEU A 1 102 ? 2.506 -3.604 -19.745 1.00 93.06 102 LEU A O 1
ATOM 780 N N . LYS A 1 103 ? 2.688 -1.385 -19.432 1.00 92.38 103 LYS A N 1
ATOM 781 C CA . LYS A 1 103 ? 1.285 -1.046 -19.749 1.00 92.38 103 LYS A CA 1
ATOM 782 C C . LYS A 1 103 ? 0.921 -1.170 -21.232 1.00 92.38 103 LYS A C 1
ATOM 784 O O . LYS A 1 103 ? -0.260 -1.178 -21.568 1.00 92.38 103 LYS A O 1
ATOM 789 N N . LEU A 1 104 ? 1.899 -1.301 -22.134 1.00 89.56 104 LEU A N 1
ATOM 790 C CA . LEU A 1 104 ? 1.675 -1.381 -23.592 1.00 89.56 104 LEU A CA 1
ATOM 791 C C . LEU A 1 104 ? 1.126 -2.742 -24.067 1.00 89.56 104 LEU A C 1
ATOM 793 O O . LEU A 1 104 ? 0.994 -3.007 -25.263 1.00 89.56 104 LEU A O 1
ATOM 797 N N . CYS A 1 105 ? 0.811 -3.629 -23.130 1.00 88.62 105 CYS A N 1
ATOM 798 C CA . CYS A 1 105 ? 0.335 -4.976 -23.372 1.00 88.62 105 CYS A CA 1
ATOM 799 C C . CYS A 1 105 ? -1.104 -4.988 -23.928 1.00 88.62 105 CYS A C 1
ATOM 801 O O . CYS A 1 105 ? -2.074 -4.935 -23.173 1.00 88.62 105 CYS A O 1
ATOM 803 N N . GLN A 1 106 ? -1.262 -5.136 -25.251 1.00 88.94 106 GLN A N 1
ATOM 804 C CA . GLN A 1 106 ? -2.579 -5.121 -25.919 1.00 88.94 106 GLN A CA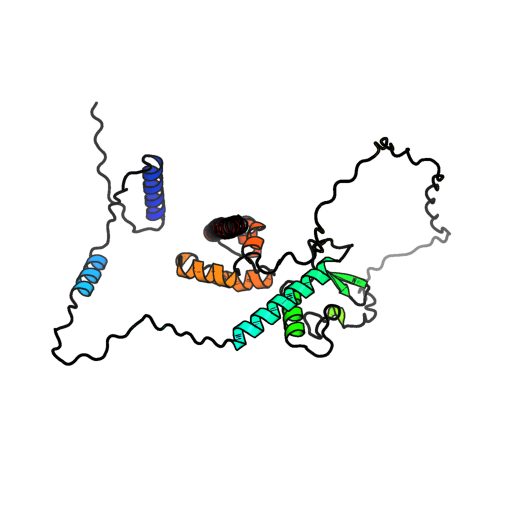 1
ATOM 805 C C . GLN A 1 106 ? -3.560 -6.190 -25.407 1.00 88.94 106 GLN A C 1
ATOM 807 O O . GLN A 1 106 ? -4.767 -5.975 -25.439 1.00 88.94 106 GLN A O 1
ATOM 812 N N . ARG A 1 107 ? -3.062 -7.339 -24.927 1.00 89.62 107 ARG A N 1
ATOM 813 C CA . ARG A 1 107 ? -3.913 -8.424 -24.407 1.00 89.62 107 ARG A CA 1
ATOM 814 C C . ARG A 1 107 ? -4.407 -8.192 -22.979 1.00 89.62 107 ARG A C 1
ATOM 816 O O . ARG A 1 107 ? -5.506 -8.623 -22.655 1.00 89.62 107 ARG A O 1
ATOM 823 N N . CYS A 1 108 ? -3.603 -7.558 -22.126 1.00 90.38 108 CYS A N 1
ATOM 824 C CA . CYS A 1 108 ? -3.947 -7.359 -20.713 1.00 90.38 108 CYS A CA 1
ATOM 825 C C . CYS A 1 108 ? -4.597 -5.994 -20.445 1.00 90.38 108 CYS A C 1
ATOM 827 O O . CYS A 1 108 ? -5.268 -5.840 -19.425 1.00 90.38 108 CYS A O 1
ATOM 829 N N . GLY A 1 109 ? -4.438 -5.037 -21.364 1.00 86.75 109 GLY A N 1
ATOM 830 C CA . GLY A 1 109 ? -4.962 -3.682 -21.234 1.00 86.75 109 GLY A CA 1
ATOM 831 C C . GLY A 1 109 ? -4.109 -2.785 -20.324 1.00 86.75 109 GLY A C 1
ATOM 832 O O . GLY A 1 109 ? -3.147 -3.247 -19.712 1.00 86.75 109 GLY A O 1
ATOM 833 N N . PRO A 1 110 ? -4.464 -1.492 -20.208 1.00 85.88 110 PRO A N 1
ATOM 834 C CA . PRO A 1 110 ? -3.662 -0.490 -19.497 1.00 85.88 110 PRO A CA 1
ATOM 835 C C . PRO A 1 110 ? -3.726 -0.607 -17.965 1.00 85.88 110 PRO A C 1
ATOM 837 O O . PRO A 1 110 ? -2.980 0.077 -17.266 1.00 85.88 110 PRO A O 1
ATOM 840 N N . SER A 1 111 ? -4.625 -1.440 -17.434 1.00 84.44 111 SER A N 1
ATOM 841 C CA . SER A 1 111 ? -4.820 -1.640 -15.994 1.00 84.44 111 SER A CA 1
ATOM 842 C C . SER A 1 111 ? -3.872 -2.671 -15.384 1.00 84.44 111 SER A C 1
ATOM 844 O O . SER A 1 111 ? -3.779 -2.749 -14.162 1.00 84.44 111 SER A O 1
ATOM 846 N N . LYS A 1 112 ? -3.181 -3.473 -16.204 1.00 88.38 112 LYS A N 1
ATOM 847 C CA . LYS A 1 112 ? -2.302 -4.546 -15.731 1.00 88.38 112 LYS A CA 1
ATOM 848 C C . LYS A 1 112 ? -0.895 -4.374 -16.278 1.00 88.38 112 LYS A C 1
ATOM 850 O O . LYS A 1 112 ? -0.699 -4.164 -17.471 1.00 88.38 112 LYS A O 1
ATOM 855 N N . TYR A 1 113 ? 0.088 -4.539 -15.402 1.00 93.88 113 TYR A N 1
ATOM 856 C CA . TYR A 1 113 ? 1.495 -4.587 -15.778 1.00 93.88 113 TYR A CA 1
ATOM 857 C C . TYR A 1 113 ? 1.845 -6.023 -16.147 1.00 93.88 113 TYR A C 1
ATOM 859 O O . TYR A 1 113 ? 1.840 -6.905 -15.292 1.00 93.88 113 TYR A O 1
ATOM 867 N N . CYS A 1 114 ? 2.089 -6.269 -17.430 1.00 95.19 114 CYS A N 1
ATOM 868 C CA . CYS A 1 114 ? 2.259 -7.615 -17.967 1.00 95.19 114 CYS A CA 1
ATOM 869 C C . CYS A 1 114 ? 3.633 -7.748 -18.640 1.00 95.19 114 CYS A C 1
ATOM 871 O O . CYS A 1 114 ? 4.097 -6.818 -19.305 1.00 95.19 114 CYS A O 1
ATOM 873 N N . LYS A 1 115 ? 4.252 -8.928 -18.548 1.00 95.31 115 LYS A N 1
ATOM 874 C CA . LYS A 1 115 ? 5.413 -9.299 -19.365 1.00 95.31 115 LYS A CA 1
ATOM 875 C C . LYS A 1 115 ? 5.223 -10.694 -19.950 1.00 95.31 115 LYS A C 1
ATOM 877 O O . LYS A 1 115 ? 4.728 -11.597 -19.288 1.00 95.31 115 LYS A O 1
ATOM 882 N N . ILE A 1 116 ? 5.607 -10.857 -21.213 1.00 93.81 116 ILE A N 1
ATOM 883 C CA . ILE A 1 116 ? 5.546 -12.146 -21.903 1.00 93.81 116 ILE A CA 1
ATOM 884 C C . ILE A 1 116 ? 6.772 -12.975 -21.503 1.00 93.81 116 ILE A C 1
ATOM 886 O O . ILE A 1 116 ? 7.898 -12.489 -21.647 1.00 93.81 116 ILE A O 1
ATOM 890 N N . ASN A 1 117 ? 6.553 -14.186 -20.986 1.00 93.00 117 ASN A N 1
ATOM 891 C CA . ASN A 1 117 ? 7.613 -15.139 -20.642 1.00 93.00 117 ASN A CA 1
ATOM 892 C C . ASN A 1 117 ? 8.150 -15.875 -21.890 1.00 93.00 117 ASN A C 1
ATOM 894 O O . ASN A 1 117 ? 7.643 -15.700 -23.001 1.00 93.00 117 ASN A O 1
ATOM 898 N N . HIS A 1 118 ? 9.177 -16.718 -21.729 1.00 89.38 118 HIS A N 1
ATOM 899 C CA . HIS A 1 118 ? 9.733 -17.498 -22.847 1.00 89.38 118 HIS A CA 1
ATOM 900 C C . HIS A 1 118 ? 8.731 -18.485 -23.469 1.00 89.38 118 HIS A C 1
ATOM 902 O O . HIS A 1 118 ? 8.865 -18.817 -24.644 1.00 89.38 118 HIS A O 1
ATOM 908 N N . ALA A 1 119 ? 7.706 -18.898 -22.719 1.00 89.69 119 ALA A N 1
ATOM 909 C CA . ALA A 1 119 ? 6.612 -19.740 -23.202 1.00 89.69 119 ALA A CA 1
ATOM 910 C C . ALA A 1 119 ? 5.528 -18.954 -23.975 1.00 89.69 119 ALA A C 1
ATOM 912 O O . ALA A 1 119 ? 4.519 -19.524 -24.388 1.00 89.69 119 ALA A O 1
ATOM 913 N N . GLY A 1 120 ? 5.691 -17.638 -24.156 1.00 91.38 120 GLY A N 1
ATOM 914 C CA . GLY A 1 120 ? 4.706 -16.787 -24.828 1.00 91.38 120 GLY A CA 1
ATOM 915 C C . GLY A 1 120 ? 3.473 -16.453 -23.977 1.00 91.38 120 GLY A C 1
ATOM 916 O O . GLY A 1 120 ? 2.494 -15.910 -24.496 1.00 91.38 120 GLY A O 1
ATOM 917 N N . GLN A 1 121 ? 3.494 -16.762 -22.680 1.00 92.56 121 GLN A N 1
ATOM 918 C CA . GLN A 1 121 ? 2.404 -16.482 -21.748 1.00 92.56 121 GLN A CA 1
ATOM 919 C C . GLN A 1 121 ? 2.573 -15.105 -21.106 1.00 92.56 121 GLN A C 1
ATOM 921 O O . GLN A 1 121 ? 3.683 -14.645 -20.851 1.00 92.56 121 GLN A O 1
ATOM 926 N N . HIS A 1 122 ? 1.448 -14.443 -20.840 1.00 93.69 122 HIS A N 1
ATOM 927 C CA . HIS A 1 122 ? 1.419 -13.149 -20.170 1.00 93.69 122 HIS A CA 1
ATOM 928 C C . HIS A 1 122 ? 1.443 -13.351 -18.659 1.00 93.69 122 HIS A C 1
ATOM 930 O O . HIS A 1 122 ? 0.456 -13.802 -18.078 1.00 93.69 122 HIS A O 1
ATOM 936 N N . VAL A 1 123 ? 2.549 -12.971 -18.035 1.00 94.00 123 VAL A N 1
ATOM 937 C CA . VAL A 1 123 ? 2.708 -12.979 -16.584 1.00 94.00 123 VAL A CA 1
ATOM 938 C C . VAL A 1 123 ? 2.391 -11.577 -16.075 1.00 94.00 123 VAL A C 1
ATOM 940 O O . VAL A 1 123 ? 2.995 -10.597 -16.521 1.00 94.00 123 VAL A O 1
ATOM 943 N N . ASN A 1 124 ? 1.408 -11.466 -15.179 1.00 94.19 124 ASN A N 1
ATOM 944 C CA . ASN A 1 124 ? 1.118 -10.204 -14.501 1.00 94.19 124 ASN A CA 1
ATOM 945 C C . ASN A 1 124 ? 2.170 -9.989 -13.418 1.00 94.19 124 ASN A C 1
ATOM 947 O O . ASN A 1 124 ? 2.370 -10.862 -12.578 1.00 94.19 124 ASN A O 1
ATOM 951 N N . LEU A 1 125 ? 2.827 -8.837 -13.458 1.00 93.75 125 LEU A N 1
ATOM 952 C CA . LEU A 1 125 ? 3.892 -8.508 -12.528 1.00 93.75 125 LEU A CA 1
ATOM 953 C C . LEU A 1 125 ? 3.314 -7.897 -11.259 1.00 93.75 125 LEU A C 1
ATOM 955 O O . LEU A 1 125 ? 2.558 -6.919 -11.310 1.00 93.75 125 LEU A O 1
ATOM 959 N N . THR A 1 126 ? 3.726 -8.448 -10.125 1.00 91.81 126 THR A N 1
ATOM 960 C CA . THR A 1 126 ? 3.440 -7.878 -8.811 1.00 91.81 126 THR A CA 1
ATOM 961 C C . THR A 1 126 ? 4.163 -6.546 -8.625 1.00 91.81 126 THR A C 1
ATOM 963 O O . THR A 1 126 ? 5.070 -6.192 -9.389 1.00 91.81 126 THR A O 1
ATOM 966 N N . PHE A 1 127 ? 3.770 -5.756 -7.624 1.00 88.75 127 PHE A N 1
ATOM 967 C CA . PHE A 1 127 ? 4.513 -4.533 -7.314 1.00 88.75 127 PHE A CA 1
ATOM 968 C C . PHE A 1 127 ? 5.944 -4.850 -6.873 1.00 88.75 127 PHE A C 1
ATOM 970 O O . PHE A 1 127 ? 6.868 -4.210 -7.364 1.00 88.75 127 PHE A O 1
ATOM 977 N N . ASN A 1 128 ? 6.153 -5.889 -6.057 1.00 89.00 128 ASN A N 1
ATOM 978 C CA . ASN A 1 128 ? 7.497 -6.322 -5.659 1.00 89.00 128 ASN A CA 1
ATOM 979 C C . ASN A 1 128 ? 8.383 -6.687 -6.855 1.00 89.00 128 ASN A C 1
ATOM 981 O O . ASN A 1 128 ? 9.551 -6.306 -6.903 1.00 89.00 128 ASN A O 1
ATOM 985 N N . GLN A 1 129 ? 7.831 -7.384 -7.852 1.00 93.50 129 GLN A N 1
ATOM 986 C CA . GLN A 1 129 ? 8.551 -7.674 -9.091 1.00 93.50 129 GLN A CA 1
ATOM 987 C C . GLN A 1 129 ? 8.848 -6.393 -9.882 1.00 93.50 129 GLN A C 1
ATOM 989 O O . GLN A 1 129 ? 9.955 -6.226 -10.388 1.00 93.50 129 GLN A O 1
ATOM 994 N N . ARG A 1 130 ? 7.904 -5.449 -9.977 1.00 94.88 130 ARG A N 1
ATOM 995 C CA . ARG A 1 130 ? 8.154 -4.158 -10.644 1.00 94.88 130 ARG A CA 1
ATOM 996 C C . ARG A 1 130 ? 9.234 -3.348 -9.934 1.00 94.88 130 ARG A C 1
ATOM 998 O O . ARG A 1 130 ? 10.166 -2.893 -10.587 1.00 94.88 130 ARG A O 1
ATOM 1005 N N . ARG A 1 131 ? 9.149 -3.223 -8.611 1.00 92.19 131 ARG A N 1
ATOM 1006 C CA . ARG A 1 131 ? 10.112 -2.488 -7.790 1.00 92.19 131 ARG A CA 1
ATOM 1007 C C . ARG A 1 131 ? 11.489 -3.140 -7.805 1.00 92.19 131 ARG A C 1
ATOM 1009 O O . ARG A 1 131 ? 12.473 -2.459 -8.055 1.00 92.19 131 ARG A O 1
ATOM 1016 N N . GLY A 1 132 ? 11.570 -4.459 -7.631 1.00 93.38 132 GLY A N 1
ATOM 1017 C CA . GLY A 1 132 ? 12.835 -5.194 -7.712 1.00 93.38 132 GLY A CA 1
ATOM 1018 C C . GLY A 1 132 ? 13.508 -5.061 -9.082 1.00 93.38 132 GLY A C 1
ATOM 1019 O O . GLY A 1 132 ? 14.729 -4.958 -9.171 1.00 93.38 132 GLY A O 1
ATOM 1020 N N . TRP A 1 133 ? 12.718 -4.996 -10.157 1.00 96.19 133 TRP A N 1
ATOM 1021 C CA . TRP A 1 133 ? 13.237 -4.722 -11.495 1.00 96.19 133 TRP A CA 1
ATOM 1022 C C . TRP A 1 133 ? 13.674 -3.258 -11.648 1.00 96.19 133 TRP A C 1
ATOM 1024 O O . TRP A 1 133 ? 14.772 -3.008 -12.139 1.00 96.19 133 TRP A O 1
ATOM 1034 N N . ALA A 1 134 ? 12.880 -2.295 -11.181 1.00 94.94 134 ALA A N 1
ATOM 1035 C CA . ALA A 1 134 ? 13.235 -0.877 -11.198 1.00 94.94 134 ALA A CA 1
ATOM 1036 C C . ALA A 1 134 ? 14.525 -0.579 -10.422 1.00 94.94 134 ALA A C 1
ATOM 1038 O O . ALA A 1 134 ? 15.389 0.130 -10.928 1.00 94.94 134 ALA A O 1
ATOM 1039 N N . LEU A 1 135 ? 14.699 -1.187 -9.247 1.00 93.06 135 LEU A N 1
ATOM 1040 C CA . LEU A 1 135 ? 15.931 -1.121 -8.462 1.00 93.06 135 LEU A CA 1
ATOM 1041 C C . LEU A 1 135 ? 17.121 -1.679 -9.246 1.00 93.06 135 LEU A C 1
ATOM 1043 O O . LEU A 1 135 ? 18.152 -1.023 -9.369 1.00 93.06 135 LEU A O 1
ATOM 1047 N N . ALA A 1 136 ? 16.974 -2.864 -9.840 1.00 94.56 136 ALA A N 1
ATOM 1048 C CA . ALA A 1 136 ? 18.029 -3.464 -10.650 1.00 94.56 136 ALA A CA 1
ATOM 1049 C C . ALA A 1 136 ? 18.393 -2.620 -11.889 1.00 94.56 136 ALA A C 1
ATOM 1051 O O . ALA A 1 136 ? 19.556 -2.603 -12.293 1.00 94.56 136 ALA A O 1
ATOM 1052 N N . LEU A 1 137 ? 17.421 -1.906 -12.472 1.00 94.00 137 LEU A N 1
ATOM 1053 C CA . LEU A 1 137 ? 17.651 -0.924 -13.537 1.00 94.00 137 LEU A CA 1
ATOM 1054 C C . LEU A 1 137 ? 18.398 0.307 -13.019 1.00 94.00 137 LEU A C 1
ATOM 1056 O O . LEU A 1 137 ? 19.385 0.712 -13.629 1.00 94.00 137 LEU A O 1
ATOM 1060 N N . GLY A 1 138 ? 17.976 0.863 -11.882 1.00 89.56 138 GLY A N 1
ATOM 1061 C CA . GLY A 1 138 ? 18.625 2.011 -11.248 1.00 89.56 138 GLY A CA 1
ATOM 1062 C C . GLY A 1 138 ? 20.079 1.728 -10.860 1.00 89.56 138 GLY A C 1
ATOM 1063 O O . GLY A 1 138 ? 20.940 2.595 -11.008 1.00 89.56 138 GLY A O 1
ATOM 1064 N N . HIS A 1 139 ? 20.383 0.496 -10.452 1.00 91.00 139 HIS A N 1
ATOM 1065 C CA . HIS A 1 139 ? 21.744 0.040 -10.157 1.00 91.00 139 HIS A CA 1
ATOM 1066 C C . HIS A 1 139 ? 22.524 -0.463 -11.381 1.00 91.00 139 HIS A C 1
ATOM 1068 O O . HIS A 1 139 ? 23.648 -0.933 -11.220 1.00 91.00 139 HIS A O 1
ATOM 1074 N N . GLU A 1 140 ? 21.952 -0.383 -12.588 1.00 90.56 140 GLU A N 1
ATOM 1075 C CA . GLU A 1 140 ? 22.598 -0.808 -13.839 1.00 90.56 140 GLU A CA 1
ATOM 1076 C C . GLU A 1 140 ? 23.127 -2.253 -13.771 1.00 90.56 140 GLU A C 1
ATOM 1078 O O . GLU A 1 140 ? 24.203 -2.588 -14.275 1.00 90.56 140 GLU A O 1
ATOM 1083 N N . MET A 1 141 ? 22.353 -3.139 -13.133 1.00 92.12 141 MET A N 1
ATOM 1084 C CA . MET A 1 141 ? 22.726 -4.543 -12.991 1.00 92.12 141 MET A CA 1
ATOM 1085 C C . MET A 1 141 ? 22.933 -5.192 -14.364 1.00 92.12 141 MET A C 1
ATOM 1087 O O . MET A 1 141 ? 22.130 -5.041 -15.288 1.00 92.12 141 MET A O 1
ATOM 1091 N N . HIS A 1 142 ? 24.008 -5.971 -14.491 1.00 91.69 142 HIS A N 1
ATOM 1092 C CA . HIS A 1 142 ? 24.407 -6.550 -15.768 1.00 91.69 142 HIS A CA 1
ATOM 1093 C C . HIS A 1 142 ? 23.294 -7.405 -16.400 1.00 91.69 142 HIS A C 1
ATOM 1095 O O . HIS A 1 142 ? 22.829 -8.390 -15.821 1.00 91.69 142 HIS A O 1
ATOM 1101 N N . GLY A 1 143 ? 22.896 -7.043 -17.623 1.00 90.88 143 GLY A N 1
ATOM 1102 C CA . GLY A 1 143 ? 21.879 -7.754 -18.400 1.00 90.88 143 GLY A CA 1
ATOM 1103 C C . GLY A 1 143 ? 20.428 -7.392 -18.063 1.00 90.88 143 GLY A C 1
ATOM 1104 O O . GLY A 1 143 ? 19.524 -7.948 -18.688 1.00 90.88 143 GLY A O 1
ATOM 1105 N N . VAL A 1 144 ? 20.192 -6.464 -17.130 1.00 94.69 144 VAL A N 1
ATOM 1106 C CA . VAL A 1 144 ? 18.855 -5.936 -16.830 1.00 94.69 144 VAL A CA 1
ATOM 1107 C C . VAL A 1 144 ? 18.564 -4.751 -17.749 1.00 94.69 144 VAL A C 1
ATOM 1109 O O . VAL A 1 144 ? 19.341 -3.809 -17.847 1.00 94.69 144 VAL A O 1
ATOM 1112 N N . MET A 1 145 ? 17.440 -4.807 -18.457 1.00 94.50 145 MET A N 1
ATOM 1113 C CA . MET A 1 145 ? 16.955 -3.743 -19.347 1.00 94.50 145 MET A CA 1
ATOM 1114 C C . MET A 1 145 ? 15.444 -3.595 -19.164 1.00 94.50 145 MET A C 1
ATOM 1116 O O . MET A 1 145 ? 14.809 -4.494 -18.623 1.00 94.50 145 MET A O 1
ATOM 1120 N N . LEU A 1 146 ? 14.822 -2.533 -19.689 1.00 92.56 146 LEU A N 1
ATOM 1121 C CA . LEU A 1 146 ? 13.353 -2.368 -19.659 1.00 92.56 146 LEU A CA 1
ATOM 1122 C C . LEU A 1 146 ? 12.592 -3.584 -20.219 1.00 92.56 146 LEU A C 1
ATOM 1124 O O . LEU A 1 146 ? 11.451 -3.852 -19.861 1.00 92.56 146 LEU A O 1
ATOM 1128 N N . LYS A 1 147 ? 13.226 -4.339 -21.125 1.00 92.56 147 LYS A N 1
ATOM 1129 C CA . LYS A 1 147 ? 12.652 -5.546 -21.733 1.00 92.56 147 LYS A CA 1
ATOM 1130 C C . LYS A 1 147 ? 13.167 -6.852 -21.129 1.00 92.56 147 LYS A C 1
ATOM 1132 O O . LYS A 1 147 ? 12.573 -7.886 -21.444 1.00 92.56 147 LYS A O 1
ATOM 1137 N N . THR A 1 148 ? 14.202 -6.812 -20.294 1.00 93.06 148 THR A N 1
ATOM 1138 C CA . THR A 1 148 ? 14.879 -7.996 -19.753 1.00 93.06 148 THR A CA 1
ATOM 1139 C C . THR A 1 148 ? 14.894 -7.935 -18.223 1.00 93.06 148 THR A C 1
ATOM 1141 O O . THR A 1 148 ? 15.617 -7.102 -17.674 1.00 93.06 148 THR A O 1
ATOM 1144 N N . PRO A 1 149 ? 14.103 -8.780 -17.534 1.00 94.88 149 PRO A N 1
ATOM 1145 C CA . PRO A 1 149 ? 14.020 -8.761 -16.078 1.00 94.88 149 PRO A CA 1
ATOM 1146 C C . PRO A 1 149 ? 15.306 -9.275 -15.411 1.00 94.88 149 PRO A C 1
ATOM 1148 O O . PRO A 1 149 ? 16.070 -10.014 -16.040 1.00 94.88 149 PRO A O 1
ATOM 1151 N N . PRO A 1 150 ? 15.542 -8.943 -14.128 1.00 95.31 150 PRO A N 1
ATOM 1152 C CA . PRO A 1 150 ? 16.677 -9.444 -13.357 1.00 95.31 150 PRO A CA 1
ATOM 1153 C C . PRO A 1 150 ? 16.687 -10.966 -13.262 1.00 95.31 150 PRO A C 1
ATOM 1155 O O . PRO A 1 150 ? 15.637 -11.604 -13.257 1.00 95.31 150 PRO A O 1
ATOM 1158 N N . LYS A 1 151 ? 17.878 -11.561 -13.154 1.00 91.25 151 LYS A N 1
ATOM 1159 C CA . LYS A 1 151 ? 18.034 -12.992 -12.866 1.00 91.25 151 LYS A CA 1
ATOM 1160 C C . LYS A 1 151 ? 17.915 -13.197 -11.357 1.00 91.25 151 LYS A C 1
ATOM 1162 O O . LYS A 1 151 ? 18.889 -13.033 -10.633 1.00 91.25 151 LYS A O 1
ATOM 1167 N N . GLY A 1 152 ? 16.715 -13.508 -10.888 1.00 90.00 152 GLY A N 1
ATOM 1168 C CA . GLY A 1 152 ? 16.443 -13.831 -9.489 1.00 90.00 152 GLY A CA 1
ATOM 1169 C C . GLY A 1 152 ? 15.209 -14.713 -9.370 1.00 90.00 152 GLY A C 1
ATOM 1170 O O . GLY A 1 152 ? 14.462 -14.857 -10.340 1.00 90.00 152 GLY A O 1
ATOM 1171 N N . ASP A 1 153 ? 14.978 -15.282 -8.189 1.00 88.88 153 ASP A N 1
ATOM 1172 C CA . ASP A 1 153 ? 13.885 -16.239 -7.961 1.00 88.88 153 ASP A CA 1
ATOM 1173 C C . ASP A 1 153 ? 12.509 -15.640 -8.286 1.00 88.88 153 ASP A C 1
ATOM 1175 O O . ASP A 1 153 ? 11.680 -16.300 -8.917 1.00 88.88 153 ASP A O 1
ATOM 1179 N N . LEU A 1 154 ? 12.322 -14.348 -7.980 1.00 89.12 154 LEU A N 1
ATOM 1180 C CA . LEU A 1 154 ? 11.123 -13.567 -8.316 1.00 89.12 154 LEU A CA 1
ATOM 1181 C C . LEU A 1 154 ? 10.841 -13.480 -9.824 1.00 89.12 154 LEU A C 1
ATOM 1183 O O . LEU A 1 154 ? 9.708 -13.209 -10.212 1.00 89.12 154 LEU A O 1
ATOM 1187 N N . PHE A 1 155 ? 11.847 -13.702 -10.672 1.00 93.50 155 PHE A N 1
ATOM 1188 C CA . PHE A 1 155 ? 11.753 -13.620 -12.132 1.00 93.50 155 PHE A CA 1
ATOM 1189 C C . PHE A 1 155 ? 12.139 -14.934 -12.818 1.00 93.50 155 PHE A C 1
ATOM 1191 O O . PHE A 1 155 ? 12.356 -14.955 -14.029 1.00 93.50 155 PHE A O 1
ATOM 1198 N N . SER A 1 156 ? 12.242 -16.030 -12.065 1.00 91.62 156 SER A N 1
ATOM 1199 C CA . SER A 1 156 ? 12.672 -17.340 -12.569 1.00 91.62 156 SER A CA 1
ATOM 1200 C C . SER A 1 156 ? 11.854 -17.810 -13.778 1.00 91.62 156 SER A C 1
ATOM 1202 O O . SER A 1 156 ? 12.413 -18.368 -14.725 1.00 91.62 156 SER A O 1
ATOM 1204 N N . GLU A 1 157 ? 10.558 -17.497 -13.810 1.00 90.88 157 GLU A N 1
ATOM 1205 C CA . GLU A 1 157 ? 9.652 -17.799 -14.924 1.00 90.88 157 GLU A CA 1
ATOM 1206 C C . GLU A 1 157 ? 10.066 -17.139 -16.257 1.00 90.88 157 GLU A C 1
ATOM 1208 O O . GLU A 1 157 ? 9.771 -17.656 -17.334 1.00 90.88 157 GLU A O 1
ATOM 1213 N N . PHE A 1 158 ? 10.798 -16.022 -16.209 1.00 92.44 158 PHE A N 1
ATOM 1214 C CA . PHE A 1 158 ? 11.281 -15.317 -17.399 1.00 92.44 158 PHE A CA 1
ATOM 1215 C C . PHE A 1 158 ? 12.640 -15.798 -17.898 1.00 92.44 158 PHE A C 1
ATOM 1217 O O . PHE A 1 158 ? 13.046 -15.366 -18.969 1.00 92.44 158 PHE A O 1
ATOM 1224 N N . HIS A 1 159 ? 13.341 -16.653 -17.150 1.00 90.00 159 HIS A N 1
ATOM 1225 C CA . HIS A 1 159 ? 14.693 -17.114 -17.501 1.00 90.00 159 HIS A CA 1
ATOM 1226 C C . HIS A 1 159 ? 14.798 -18.624 -17.645 1.00 90.00 159 HIS A C 1
ATOM 1228 O O . HIS A 1 159 ? 15.726 -19.108 -18.288 1.00 90.00 159 HIS A O 1
ATOM 1234 N N . THR A 1 160 ? 13.876 -19.375 -17.047 1.00 84.50 160 THR A N 1
ATOM 1235 C CA . THR A 1 160 ? 13.896 -20.833 -17.128 1.00 84.50 160 THR A CA 1
ATOM 1236 C C . THR A 1 160 ? 13.404 -21.242 -18.516 1.00 84.50 160 THR A C 1
ATOM 1238 O O . THR A 1 160 ? 12.244 -20.974 -18.842 1.00 84.50 160 THR A O 1
ATOM 1241 N N . PRO A 1 161 ? 14.241 -21.883 -19.355 1.00 74.88 161 PRO A N 1
ATOM 1242 C CA . PRO A 1 161 ? 13.756 -22.505 -20.575 1.00 74.88 161 PRO A CA 1
ATOM 1243 C C . PRO A 1 161 ? 12.711 -23.522 -20.148 1.00 74.88 161 PRO A C 1
ATOM 1245 O O . PRO A 1 161 ? 12.969 -24.297 -19.225 1.00 74.88 161 PRO A O 1
ATOM 1248 N N . GLN A 1 162 ? 11.534 -23.491 -20.767 1.00 63.53 162 GLN A N 1
ATOM 1249 C CA . GLN A 1 162 ? 10.485 -24.463 -20.509 1.00 63.53 162 GLN A CA 1
ATOM 1250 C C . GLN A 1 162 ? 11.070 -25.851 -20.790 1.00 63.53 162 GLN A C 1
ATOM 1252 O O . GLN A 1 162 ? 11.145 -26.283 -21.936 1.00 63.53 162 GLN A O 1
ATOM 1257 N N . SER A 1 163 ? 11.561 -26.532 -19.753 1.00 57.88 163 SER A N 1
ATOM 1258 C CA . SER A 1 163 ? 11.766 -27.963 -19.842 1.00 57.88 163 SER A CA 1
ATOM 1259 C C . SER A 1 163 ? 10.378 -28.519 -20.075 1.00 57.88 163 SER A C 1
ATOM 1261 O O . SER A 1 163 ? 9.434 -28.113 -19.390 1.00 57.88 163 SER A O 1
ATOM 1263 N N . ASP A 1 164 ? 10.235 -29.358 -21.095 1.00 50.88 164 ASP A N 1
ATOM 1264 C CA . ASP A 1 164 ? 9.003 -30.071 -21.384 1.00 50.88 164 ASP A CA 1
ATOM 1265 C C . ASP A 1 164 ? 8.581 -30.838 -20.127 1.00 50.88 164 ASP A C 1
ATOM 1267 O O . ASP A 1 164 ? 8.910 -32.006 -19.928 1.00 50.88 164 ASP A O 1
ATOM 1271 N N . LYS A 1 165 ? 7.844 -30.175 -19.233 1.00 50.19 165 LYS A N 1
ATOM 1272 C CA . LYS A 1 165 ? 7.030 -30.814 -18.215 1.00 50.19 165 LYS A CA 1
ATOM 1273 C C . LYS A 1 165 ? 5.877 -31.420 -18.988 1.00 50.19 165 LYS A C 1
ATOM 1275 O O . LYS A 1 165 ? 4.771 -30.887 -19.029 1.00 50.19 165 LYS A O 1
ATOM 1280 N N . THR A 1 166 ? 6.173 -32.550 -19.624 1.00 43.91 166 THR A N 1
ATOM 1281 C CA . THR A 1 166 ? 5.187 -33.575 -19.903 1.00 43.91 166 THR A CA 1
ATOM 1282 C C . THR A 1 166 ? 4.428 -33.756 -18.597 1.00 43.91 166 THR A C 1
ATOM 1284 O O . THR A 1 166 ? 5.015 -34.097 -17.568 1.00 43.91 166 THR A O 1
ATOM 1287 N N . LEU A 1 167 ? 3.147 -33.403 -18.613 1.00 43.31 167 LEU A N 1
ATOM 1288 C CA . LEU A 1 167 ? 2.219 -33.671 -17.530 1.00 43.31 167 LEU A CA 1
ATOM 1289 C C . LEU A 1 167 ? 2.274 -35.177 -17.262 1.00 43.31 167 LEU A C 1
ATOM 1291 O O . LEU A 1 167 ? 1.624 -35.963 -17.943 1.00 43.31 167 LEU A O 1
ATOM 1295 N N . SER A 1 168 ? 3.089 -35.585 -16.292 1.00 40.78 168 SER A N 1
ATOM 1296 C CA . SER A 1 168 ? 3.041 -36.925 -15.727 1.00 40.78 168 SER A CA 1
ATOM 1297 C C . SER A 1 168 ? 1.819 -36.951 -14.821 1.00 40.78 168 SER A C 1
ATOM 1299 O O . SER A 1 168 ? 1.884 -36.742 -13.609 1.00 40.78 168 SER A O 1
ATOM 1301 N N . THR A 1 169 ? 0.656 -37.073 -15.453 1.00 40.69 169 THR A N 1
ATOM 1302 C CA . THR A 1 169 ? -0.583 -37.412 -14.777 1.00 40.69 169 THR A CA 1
ATOM 1303 C C . THR A 1 169 ? -0.421 -38.852 -14.310 1.00 40.69 169 THR A C 1
ATOM 1305 O O . THR A 1 169 ? -0.595 -39.788 -15.086 1.00 40.69 169 THR A O 1
ATOM 1308 N N . SER A 1 170 ? -0.046 -39.039 -13.044 1.00 38.81 170 SER A N 1
ATOM 1309 C CA . SER A 1 170 ? -0.174 -40.327 -12.365 1.00 38.81 170 SER A CA 1
ATOM 1310 C C . SER A 1 170 ? -1.657 -40.690 -12.316 1.00 38.81 170 SER A C 1
ATOM 1312 O O . SER A 1 170 ? -2.385 -40.293 -11.410 1.00 38.81 170 SER A O 1
ATOM 1314 N N . ALA A 1 171 ? -2.119 -41.392 -13.348 1.00 37.75 171 ALA A N 1
ATOM 1315 C CA . ALA A 1 171 ? -3.447 -41.964 -13.409 1.00 37.75 171 ALA A CA 1
ATOM 1316 C C . ALA A 1 171 ? -3.502 -43.180 -12.477 1.00 37.75 171 ALA A C 1
ATOM 1318 O O . ALA A 1 171 ? -2.867 -44.207 -12.723 1.00 37.75 171 ALA A O 1
ATOM 1319 N N . THR A 1 172 ? -4.274 -43.049 -11.402 1.00 42.78 172 THR A N 1
ATOM 1320 C CA . THR A 1 172 ? -4.747 -44.158 -10.574 1.00 42.78 172 THR A CA 1
ATOM 1321 C C . THR A 1 172 ? -5.485 -45.161 -11.463 1.00 42.78 172 THR A C 1
ATOM 1323 O O . THR A 1 172 ? -6.526 -44.848 -12.039 1.00 42.78 172 THR A O 1
ATOM 1326 N N . GLN A 1 173 ? -4.923 -46.363 -11.595 1.00 37.19 173 GLN A N 1
ATOM 1327 C CA . GLN A 1 173 ? -5.512 -47.476 -12.334 1.00 37.19 173 GLN A CA 1
ATOM 1328 C C . GLN A 1 173 ? -6.752 -48.005 -11.600 1.00 37.19 173 GLN A C 1
ATOM 1330 O O . GLN A 1 173 ? -6.668 -48.428 -10.450 1.00 37.19 173 GLN A O 1
ATOM 1335 N N . MET A 1 174 ? -7.887 -48.039 -12.295 1.00 37.97 174 MET A N 1
ATOM 1336 C CA . MET A 1 174 ? -9.014 -48.927 -11.999 1.00 37.97 174 MET A CA 1
ATOM 1337 C C . MET A 1 174 ? -9.145 -49.906 -13.173 1.00 37.97 174 MET A C 1
ATOM 1339 O O . MET A 1 174 ? -9.111 -49.453 -14.320 1.00 37.97 174 MET A O 1
ATOM 1343 N N . PRO A 1 175 ? -9.293 -51.223 -12.943 1.00 47.62 175 PRO A N 1
ATOM 1344 C CA . PRO A 1 175 ? -9.505 -52.174 -14.020 1.00 47.62 175 PRO A CA 1
ATOM 1345 C C . PRO A 1 175 ? -11.007 -52.362 -14.237 1.00 47.62 175 PRO A C 1
ATOM 1347 O O . PRO A 1 175 ? -11.713 -52.738 -13.306 1.00 47.62 175 PRO A O 1
ATOM 1350 N N . LEU A 1 176 ? -11.506 -52.175 -15.460 1.00 36.62 176 LEU A N 1
ATOM 1351 C CA . LEU A 1 176 ? -12.720 -52.878 -15.875 1.00 36.62 176 LEU A CA 1
ATOM 1352 C C . LEU A 1 176 ? -12.814 -53.018 -17.401 1.00 36.62 176 LEU A C 1
ATOM 1354 O O . LEU A 1 176 ? -12.913 -52.040 -18.131 1.00 36.62 176 LEU A O 1
ATOM 1358 N N . ASN A 1 177 ? -12.767 -54.281 -17.821 1.00 38.66 177 ASN A N 1
ATOM 1359 C CA . ASN A 1 177 ? -13.398 -54.913 -18.980 1.00 38.66 177 ASN A CA 1
ATOM 1360 C C . ASN A 1 177 ? -13.640 -54.109 -20.271 1.00 38.66 177 ASN A C 1
ATOM 1362 O O . ASN A 1 177 ? -14.568 -53.317 -20.395 1.00 38.66 177 ASN A O 1
ATOM 1366 N N . SER A 1 178 ? -12.892 -54.532 -21.293 1.00 34.41 178 SER A N 1
ATOM 1367 C CA . SER A 1 178 ? -13.288 -54.571 -22.709 1.00 34.41 178 SER A CA 1
ATOM 1368 C C . SER A 1 178 ? -14.475 -55.543 -22.911 1.00 34.41 178 SER A C 1
ATOM 1370 O O . SER A 1 178 ? -14.581 -56.513 -22.153 1.00 34.41 178 SER A O 1
ATOM 1372 N N . PRO A 1 179 ? -15.366 -55.329 -23.903 1.00 46.59 179 PRO A N 1
ATOM 1373 C CA . PRO A 1 179 ? -15.072 -55.823 -25.253 1.00 46.59 179 PRO A CA 1
ATOM 1374 C C . PRO A 1 179 ? -15.450 -54.863 -26.404 1.00 46.59 179 PRO A C 1
ATOM 1376 O O . PRO A 1 179 ? -16.510 -54.251 -26.404 1.00 46.59 179 PRO A O 1
ATOM 1379 N N . TYR A 1 180 ? -14.569 -54.826 -27.412 1.00 38.09 180 TYR A N 1
ATOM 1380 C CA . TYR A 1 180 ? -14.818 -54.687 -28.861 1.00 38.09 180 TYR A CA 1
ATOM 1381 C C . TYR A 1 180 ? -15.900 -53.711 -29.377 1.00 38.09 180 TYR A C 1
ATOM 1383 O O . TYR A 1 180 ? -17.086 -54.006 -29.310 1.00 38.09 180 TYR A O 1
ATOM 1391 N N . MET A 1 181 ? -15.467 -52.677 -30.116 1.00 39.72 181 MET A N 1
ATOM 1392 C CA . MET A 1 181 ? -15.986 -52.353 -31.461 1.00 39.72 181 MET A CA 1
ATOM 1393 C C . MET A 1 181 ? -14.993 -51.453 -32.226 1.00 39.72 181 MET A C 1
ATOM 1395 O O . MET A 1 181 ? -14.615 -50.376 -31.774 1.00 39.72 181 MET A O 1
ATOM 1399 N N . LEU A 1 182 ? -14.577 -51.928 -33.401 1.00 46.03 182 LEU A N 1
ATOM 1400 C CA . LEU A 1 182 ? -13.883 -51.199 -34.465 1.00 46.03 182 LEU A CA 1
ATOM 1401 C C . LEU A 1 182 ? -14.927 -50.445 -35.303 1.00 46.03 182 LEU A C 1
ATOM 1403 O O . LEU A 1 182 ? -15.795 -51.113 -35.849 1.00 46.03 182 LEU A O 1
ATOM 1407 N N . MET A 1 183 ? -14.810 -49.124 -35.490 1.00 39.47 183 MET A N 1
ATOM 1408 C CA . MET A 1 183 ? -15.106 -48.449 -36.774 1.00 39.47 183 MET A CA 1
ATOM 1409 C C . MET A 1 183 ? -14.889 -46.926 -36.703 1.00 39.47 183 MET A C 1
ATOM 1411 O O . MET A 1 183 ? -15.493 -46.245 -35.889 1.00 39.47 183 MET A O 1
ATOM 1415 N N . TYR A 1 184 ? -14.019 -46.436 -37.593 1.00 45.59 184 TYR A N 1
ATOM 1416 C CA . TYR A 1 184 ? -14.090 -45.193 -38.379 1.00 45.59 184 TYR A CA 1
ATOM 1417 C C . TYR A 1 184 ? -14.858 -43.967 -37.846 1.00 45.59 184 TYR A C 1
ATOM 1419 O O . TYR A 1 184 ? -16.071 -44.000 -37.674 1.00 45.59 184 TYR A O 1
ATOM 1427 N N . GLY A 1 185 ? -14.183 -42.810 -37.835 1.00 41.28 185 GLY A N 1
ATOM 1428 C CA . GLY A 1 185 ? -14.863 -41.514 -37.907 1.00 41.28 185 GLY A CA 1
ATOM 1429 C C . GLY A 1 185 ? -13.966 -40.323 -37.590 1.00 41.28 185 GLY A C 1
ATOM 1430 O O . GLY A 1 185 ? -13.856 -39.922 -36.438 1.00 41.28 185 GLY A O 1
ATOM 1431 N N . TRP A 1 186 ? -13.332 -39.741 -38.611 1.00 50.00 186 TRP A N 1
ATOM 1432 C CA . TRP A 1 186 ? -12.758 -38.394 -38.518 1.00 50.00 186 TRP A CA 1
ATOM 1433 C C . TRP A 1 186 ? -13.874 -37.382 -38.190 1.00 50.00 186 TRP A C 1
ATOM 1435 O O . TRP A 1 186 ? -14.931 -37.451 -38.823 1.00 50.00 186 TRP A O 1
ATOM 1445 N N . PRO A 1 187 ? -13.679 -36.429 -37.261 1.00 60.53 187 PRO A N 1
ATOM 1446 C CA . PRO A 1 187 ? -14.654 -35.366 -37.055 1.00 60.53 187 PRO A CA 1
ATOM 1447 C C . PRO A 1 187 ? -14.647 -34.384 -38.247 1.00 60.53 187 PRO A C 1
ATOM 1449 O O . PRO A 1 187 ? -13.574 -34.027 -38.741 1.00 60.53 187 PRO A O 1
ATOM 1452 N N . PRO A 1 188 ? -15.821 -33.931 -38.726 1.00 58.97 188 PRO A N 1
ATOM 1453 C CA . PRO A 1 188 ? -15.917 -32.969 -39.819 1.00 58.97 188 PRO A CA 1
ATOM 1454 C C . PRO A 1 188 ? -15.454 -31.579 -39.365 1.00 58.97 188 PRO A C 1
ATOM 1456 O O . PRO A 1 188 ? -15.814 -31.109 -38.285 1.00 58.97 188 PRO A O 1
ATOM 1459 N N . MET A 1 189 ? -14.659 -30.914 -40.207 1.00 66.62 189 MET A N 1
ATOM 1460 C CA . MET A 1 189 ? -14.244 -29.528 -39.987 1.00 66.62 189 MET A CA 1
ATOM 1461 C C . MET A 1 189 ? -15.452 -28.574 -40.016 1.00 66.62 189 MET A C 1
ATOM 1463 O O . MET A 1 189 ? -16.352 -28.760 -40.840 1.00 66.62 189 MET A O 1
ATOM 1467 N N . PRO A 1 190 ? -15.477 -27.536 -39.162 1.00 68.88 190 PRO A N 1
ATOM 1468 C CA . PRO A 1 190 ? -16.533 -26.532 -39.177 1.00 68.88 190 PRO A CA 1
ATOM 1469 C C . PRO A 1 190 ? -16.480 -25.669 -40.455 1.00 68.88 190 PRO A C 1
ATOM 1471 O O . PRO A 1 190 ? -15.393 -25.404 -40.978 1.00 68.88 190 PRO A O 1
ATOM 1474 N N . PRO A 1 191 ? -17.637 -25.209 -40.968 1.00 66.06 191 PRO A N 1
ATOM 1475 C CA . PRO A 1 191 ? -17.705 -24.390 -42.174 1.00 66.06 191 PRO A CA 1
ATOM 1476 C C . PRO A 1 191 ? -17.091 -23.003 -41.940 1.00 66.06 191 PRO A C 1
ATOM 1478 O O . PRO A 1 191 ? -17.405 -22.325 -40.962 1.00 66.06 191 PRO A O 1
ATOM 1481 N N . MET A 1 192 ? -16.228 -22.572 -42.865 1.00 63.91 192 MET A N 1
ATOM 1482 C CA . MET A 1 192 ? -15.722 -21.199 -42.903 1.00 63.91 192 MET A CA 1
ATOM 1483 C C . MET A 1 192 ? -16.865 -20.203 -43.174 1.00 63.91 192 MET A C 1
ATOM 1485 O O . MET A 1 192 ? -17.728 -20.485 -44.009 1.00 63.91 192 MET A O 1
ATOM 1489 N N . PRO A 1 193 ? -16.874 -19.029 -42.517 1.00 65.94 193 PRO A N 1
ATOM 1490 C CA . PRO A 1 193 ? -17.853 -17.985 -42.791 1.00 65.94 193 PRO A CA 1
ATOM 1491 C C . PRO A 1 193 ? -17.632 -17.357 -44.182 1.00 65.94 193 PRO A C 1
ATOM 1493 O O . PRO A 1 193 ? -16.488 -17.225 -44.627 1.00 65.94 193 PRO A O 1
ATOM 1496 N N . PRO A 1 194 ? -18.708 -16.951 -44.883 1.00 66.50 194 PRO A N 1
ATOM 1497 C CA . PRO A 1 194 ? -18.613 -16.368 -46.215 1.00 66.50 194 PRO A CA 1
ATOM 1498 C C . PRO A 1 194 ? -17.917 -15.002 -46.177 1.00 66.50 194 PRO A C 1
ATOM 1500 O O . PRO A 1 194 ? -18.297 -14.113 -45.415 1.00 66.50 194 PRO A O 1
ATOM 1503 N N . MET A 1 195 ? -16.911 -14.828 -47.039 1.00 57.69 195 MET A N 1
ATOM 1504 C CA . MET A 1 195 ? -16.314 -13.526 -47.329 1.00 57.69 195 MET A CA 1
ATOM 1505 C C . MET A 1 195 ? -17.383 -12.589 -47.902 1.00 57.69 195 MET A C 1
ATOM 1507 O O . MET A 1 195 ? -17.984 -12.881 -48.936 1.00 57.69 195 MET A O 1
ATOM 1511 N N . MET A 1 196 ? -17.612 -11.455 -47.239 1.00 58.22 196 MET A N 1
ATOM 1512 C CA . MET A 1 196 ? -18.471 -10.397 -47.765 1.00 58.22 196 MET A CA 1
ATOM 1513 C C . MET A 1 196 ? -17.730 -9.597 -48.858 1.00 58.22 196 MET A C 1
ATOM 1515 O O . MET A 1 196 ? -16.541 -9.317 -48.693 1.00 58.22 196 MET A O 1
ATOM 1519 N N . PRO A 1 197 ? -18.391 -9.213 -49.967 1.00 60.38 197 PRO A N 1
ATOM 1520 C CA . PRO A 1 197 ? -17.759 -8.455 -51.049 1.00 60.38 197 PRO A CA 1
ATOM 1521 C C . PRO A 1 197 ? -17.473 -6.976 -50.691 1.00 60.38 197 PRO A C 1
ATOM 1523 O O . PRO A 1 197 ? -18.181 -6.402 -49.863 1.00 60.38 197 PRO A O 1
ATOM 1526 N N . PRO A 1 198 ? -16.525 -6.297 -51.375 1.00 52.44 198 PRO A N 1
ATOM 1527 C CA . PRO A 1 198 ? -15.969 -4.997 -50.958 1.00 52.44 198 PRO A CA 1
ATOM 1528 C C . PRO A 1 198 ? -16.874 -3.763 -51.143 1.00 52.44 198 PRO A C 1
ATOM 1530 O O . PRO A 1 198 ? -16.407 -2.642 -50.972 1.00 52.44 198 PRO A O 1
ATOM 1533 N N . TRP A 1 199 ? -18.143 -3.923 -51.526 1.00 55.62 199 TRP A N 1
ATOM 1534 C CA . TRP A 1 199 ? -19.017 -2.809 -51.928 1.00 55.62 199 TRP A CA 1
ATOM 1535 C C . TRP A 1 199 ? -20.054 -2.388 -50.869 1.00 55.62 199 TRP A C 1
ATOM 1537 O O . TRP A 1 199 ? -20.842 -1.481 -51.117 1.00 55.62 199 TRP A O 1
ATOM 1547 N N . MET A 1 200 ? -20.041 -2.987 -49.672 1.00 48.22 200 MET A N 1
ATOM 1548 C CA . MET A 1 200 ? -20.927 -2.626 -48.550 1.00 48.22 200 MET A CA 1
ATOM 1549 C C . MET A 1 200 ? -20.283 -1.643 -47.550 1.00 48.22 200 MET A C 1
ATOM 1551 O O . MET A 1 200 ? -20.386 -1.818 -46.338 1.00 48.22 200 MET A O 1
ATOM 1555 N N . VAL A 1 201 ? -19.621 -0.593 -48.044 1.00 53.88 201 VAL A N 1
ATOM 1556 C CA . VAL A 1 201 ? -19.175 0.536 -47.207 1.00 53.88 201 VAL A CA 1
ATOM 1557 C C . VAL A 1 201 ? -20.138 1.710 -47.429 1.00 53.88 201 VAL A C 1
ATOM 1559 O O . VAL A 1 201 ? -20.277 2.152 -48.570 1.00 53.88 201 VAL A O 1
ATOM 1562 N N . PRO A 1 202 ? -20.830 2.224 -46.396 1.00 55.59 202 PRO A N 1
ATOM 1563 C CA . PRO A 1 202 ? -21.681 3.399 -46.549 1.00 55.59 202 PRO A CA 1
ATOM 1564 C C . PRO A 1 202 ? -20.838 4.661 -46.827 1.00 55.59 202 PRO A C 1
ATOM 1566 O O . PRO A 1 202 ? -19.728 4.787 -46.303 1.00 55.59 202 PRO A O 1
ATOM 1569 N N . PRO A 1 203 ? -21.341 5.609 -47.637 1.00 52.62 203 PRO A N 1
ATOM 1570 C CA . PRO A 1 203 ? -20.593 6.799 -48.014 1.00 52.62 203 PRO A CA 1
ATOM 1571 C C . PRO A 1 203 ? -20.440 7.768 -46.836 1.00 52.62 203 PRO A C 1
ATOM 1573 O O . PRO A 1 203 ? -21.404 8.145 -46.171 1.00 52.62 203 PRO A O 1
ATOM 1576 N N . VAL A 1 204 ? -19.199 8.199 -46.618 1.00 49.09 204 VAL A N 1
ATOM 1577 C CA . VAL A 1 204 ? -18.841 9.339 -45.774 1.00 49.09 204 VAL A CA 1
ATOM 1578 C C . VAL A 1 204 ? -19.452 10.598 -46.392 1.00 49.09 204 VAL A C 1
ATOM 1580 O O . VAL A 1 204 ? -19.154 10.942 -47.534 1.00 49.09 204 VAL A O 1
ATOM 1583 N N . TYR A 1 205 ? -20.298 11.295 -45.636 1.00 47.53 205 TYR A N 1
ATOM 1584 C CA . TYR A 1 205 ? -20.770 12.630 -45.994 1.00 47.53 205 TYR A CA 1
ATOM 1585 C C . TYR A 1 205 ? -19.579 13.601 -46.013 1.00 47.53 205 TYR A C 1
ATOM 1587 O O . TYR A 1 205 ? -19.054 13.978 -44.967 1.00 47.53 205 TYR A O 1
ATOM 1595 N N . GLN A 1 206 ? -19.154 14.008 -47.209 1.00 46.47 206 GLN A N 1
ATOM 1596 C CA . GLN A 1 206 ? -18.304 15.180 -47.405 1.00 46.47 206 GLN A CA 1
ATOM 1597 C C . GLN A 1 206 ? -19.152 16.443 -47.229 1.00 46.47 206 GLN A C 1
ATOM 1599 O O . GLN A 1 206 ? -20.116 16.663 -47.962 1.00 46.47 206 GLN A O 1
ATOM 1604 N N . ALA A 1 207 ? -18.784 17.275 -46.255 1.00 48.44 207 ALA A N 1
ATOM 1605 C CA . ALA A 1 207 ? -19.312 18.626 -46.119 1.00 48.44 207 ALA A CA 1
ATOM 1606 C C . ALA A 1 207 ? -18.617 19.585 -47.116 1.00 48.44 207 ALA A C 1
ATOM 1608 O O . ALA A 1 207 ? -17.442 19.375 -47.433 1.00 48.44 207 ALA A O 1
ATOM 1609 N N . PRO A 1 208 ? -19.303 20.633 -47.615 1.00 46.19 208 PRO A N 1
ATOM 1610 C CA . PRO A 1 208 ? -18.771 21.508 -48.654 1.00 46.19 208 PRO A CA 1
ATOM 1611 C C . PRO A 1 208 ? -17.730 22.493 -48.116 1.00 46.19 208 PRO A C 1
ATOM 1613 O O . PRO A 1 208 ? -17.896 23.091 -47.054 1.00 46.19 208 PRO A O 1
ATOM 1616 N N . ALA A 1 209 ? -16.683 22.696 -48.913 1.00 48.34 209 ALA A N 1
ATOM 1617 C CA . ALA A 1 209 ? -15.655 23.704 -48.719 1.00 48.34 209 ALA A CA 1
ATOM 1618 C C . ALA A 1 209 ? -16.197 25.127 -48.947 1.00 48.34 209 ALA A C 1
ATOM 1620 O O . ALA A 1 209 ? -16.825 25.407 -49.968 1.00 48.34 209 ALA A O 1
ATOM 1621 N N . THR A 1 210 ? -15.876 26.042 -48.032 1.00 53.41 210 THR A N 1
ATOM 1622 C CA . THR A 1 210 ? -15.963 27.496 -48.243 1.00 53.41 210 THR A CA 1
ATOM 1623 C C . THR A 1 210 ? -14.569 28.082 -48.499 1.00 53.41 210 THR A C 1
ATOM 1625 O O . THR A 1 210 ? -13.623 27.676 -47.819 1.00 53.41 210 THR A O 1
ATOM 1628 N N . PRO A 1 211 ? -14.407 29.037 -49.436 1.00 54.00 211 PRO A N 1
ATOM 1629 C CA . PRO A 1 211 ? -13.099 29.550 -49.829 1.00 54.00 211 PRO A CA 1
ATOM 1630 C C . PRO A 1 211 ? -12.708 30.879 -49.132 1.00 54.00 211 PRO A C 1
ATOM 1632 O O . PRO A 1 211 ? -13.527 31.776 -48.978 1.00 54.00 211 PRO A O 1
ATOM 1635 N N . VAL A 1 212 ? -11.407 30.965 -48.802 1.00 48.78 212 VAL A N 1
ATOM 1636 C CA . VAL A 1 212 ? -10.475 32.120 -48.652 1.00 48.78 212 VAL A CA 1
ATOM 1637 C C . VAL A 1 212 ? -10.791 33.307 -47.722 1.00 48.78 212 VAL A C 1
ATOM 1639 O O . VAL A 1 212 ? -11.698 34.089 -47.972 1.00 48.78 212 VAL A O 1
ATOM 1642 N N . THR A 1 213 ? -9.854 33.617 -46.811 1.00 37.78 213 THR A N 1
ATOM 1643 C CA . THR A 1 213 ? -8.904 34.758 -46.950 1.00 37.78 213 THR A CA 1
ATOM 1644 C C . THR A 1 213 ? -7.746 34.666 -45.930 1.00 37.78 213 THR A C 1
ATOM 1646 O O . THR A 1 213 ? -7.929 34.061 -44.875 1.00 37.78 213 THR A O 1
ATOM 1649 N N . PRO A 1 214 ? -6.541 35.202 -46.235 1.00 48.00 214 PRO A N 1
ATOM 1650 C CA . PRO A 1 214 ? -5.339 35.037 -45.422 1.00 48.00 214 PRO A CA 1
ATOM 1651 C C . PRO A 1 214 ? -5.160 36.211 -44.452 1.00 48.00 214 PRO A C 1
ATOM 1653 O O . PRO A 1 214 ? -5.113 37.366 -44.875 1.00 48.00 214 PRO A O 1
ATOM 1656 N N . THR A 1 215 ? -4.972 35.916 -43.168 1.00 39.88 215 THR A N 1
ATOM 1657 C CA . THR A 1 215 ? -4.517 36.913 -42.193 1.00 39.88 215 THR A CA 1
ATOM 1658 C C . THR A 1 215 ? -3.170 36.476 -41.644 1.00 39.88 215 THR A C 1
ATOM 1660 O O . THR A 1 215 ? -3.027 35.431 -41.017 1.00 39.88 215 THR A O 1
ATOM 1663 N N . VAL A 1 216 ? -2.176 37.302 -41.952 1.00 49.28 216 VAL A N 1
ATOM 1664 C CA . VAL A 1 216 ? -0.838 37.338 -41.370 1.00 49.28 216 VAL A CA 1
ATOM 1665 C C . VAL A 1 216 ? -0.944 37.406 -39.843 1.00 49.28 216 VAL A C 1
ATOM 1667 O O . VAL A 1 216 ? -1.598 38.306 -39.325 1.00 49.28 216 VAL A O 1
ATOM 1670 N N . GLY A 1 217 ? -0.275 36.503 -39.125 1.00 38.84 217 GLY A N 1
ATOM 1671 C CA . GLY A 1 217 ? -0.157 36.607 -37.670 1.00 38.84 217 GLY A CA 1
ATOM 1672 C C . GLY A 1 217 ? 0.424 35.363 -37.007 1.00 38.84 217 GLY A C 1
ATOM 1673 O O . GLY A 1 217 ? -0.252 34.354 -36.893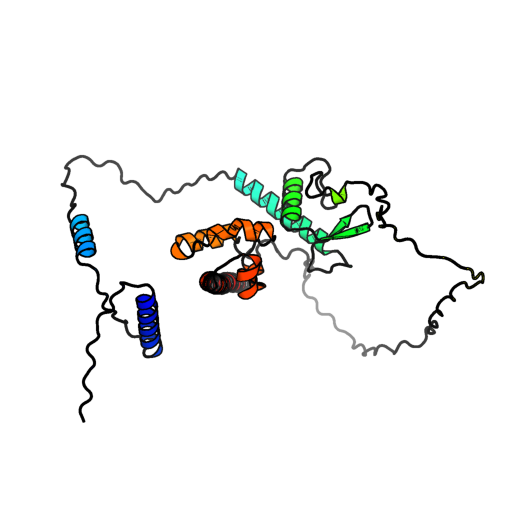 1.00 38.84 217 GLY A O 1
ATOM 1674 N N . GLU A 1 218 ? 1.669 35.499 -36.552 1.00 39.50 218 GLU A N 1
ATOM 1675 C CA . GLU A 1 218 ? 2.365 34.678 -35.553 1.00 39.50 218 GLU A CA 1
ATOM 1676 C C . GLU A 1 218 ? 2.674 33.206 -35.873 1.00 39.50 218 GLU A C 1
ATOM 1678 O O . GLU A 1 218 ? 1.836 32.309 -35.866 1.00 39.50 218 GLU A O 1
ATOM 1683 N N . LYS A 1 219 ? 3.982 32.949 -36.015 1.00 43.91 219 LYS A N 1
ATOM 1684 C CA . LYS A 1 219 ? 4.604 31.648 -35.770 1.00 43.91 219 LYS A CA 1
ATOM 1685 C C . LYS A 1 219 ? 4.273 31.195 -34.344 1.00 43.91 219 LYS A C 1
ATOM 1687 O O . LYS A 1 219 ? 5.029 31.460 -33.412 1.00 43.91 219 LYS A O 1
ATOM 1692 N N . ARG A 1 220 ? 3.164 30.481 -34.178 1.00 39.69 220 ARG A N 1
ATOM 1693 C CA . ARG A 1 220 ? 2.946 29.634 -33.011 1.00 39.69 220 ARG A CA 1
ATOM 1694 C C . ARG A 1 220 ? 3.774 28.378 -33.242 1.00 39.69 220 ARG A C 1
ATOM 1696 O O . ARG A 1 220 ? 3.446 27.576 -34.110 1.00 39.69 220 ARG A O 1
ATOM 1703 N N . GLY A 1 221 ? 4.892 28.266 -32.528 1.00 41.25 221 GLY A N 1
ATOM 1704 C CA . GLY A 1 221 ? 5.614 27.006 -32.440 1.00 41.25 221 GLY A CA 1
ATOM 1705 C C . GLY A 1 221 ? 4.622 25.917 -32.048 1.00 41.25 221 GLY A C 1
ATOM 1706 O O . GLY A 1 221 ? 3.908 26.058 -31.053 1.00 41.25 221 GLY A O 1
ATOM 1707 N N . GLU A 1 222 ? 4.538 24.874 -32.867 1.00 38.59 222 GLU A N 1
ATOM 1708 C CA . GLU A 1 222 ? 3.996 23.590 -32.452 1.00 38.59 222 GLU A CA 1
ATOM 1709 C C . GLU A 1 222 ? 4.817 23.136 -31.247 1.00 38.59 222 GLU A C 1
ATOM 1711 O O . GLU A 1 222 ? 5.916 22.597 -31.380 1.00 38.59 222 GLU A O 1
ATOM 1716 N N . LEU A 1 223 ? 4.295 23.400 -30.051 1.00 42.09 223 LEU A N 1
ATOM 1717 C CA . LEU A 1 223 ? 4.685 22.640 -28.882 1.00 42.09 223 LEU A CA 1
ATOM 1718 C C . LEU A 1 223 ? 4.209 21.215 -29.139 1.00 42.09 223 LEU A C 1
ATOM 1720 O O . LEU A 1 223 ? 3.015 20.910 -29.115 1.00 42.09 223 LEU A O 1
ATOM 1724 N N . SER A 1 224 ? 5.183 20.372 -29.459 1.00 40.25 224 SER A N 1
ATOM 1725 C CA . SER A 1 224 ? 5.079 18.924 -29.416 1.00 40.25 224 SER A CA 1
ATOM 1726 C C . SER A 1 224 ? 4.349 18.515 -28.122 1.00 40.25 224 SER A C 1
ATOM 1728 O O . SER A 1 224 ? 4.765 18.956 -27.051 1.00 40.25 224 SER A O 1
ATOM 1730 N N . PRO A 1 225 ? 3.294 17.679 -28.156 1.00 42.03 225 PRO A N 1
ATOM 1731 C CA . PRO A 1 225 ? 2.548 17.260 -26.958 1.00 42.03 225 PRO A CA 1
ATOM 1732 C C . PRO A 1 225 ? 3.329 16.384 -25.952 1.00 42.03 225 PRO A C 1
ATOM 1734 O O . PRO A 1 225 ? 2.717 15.630 -25.202 1.00 42.03 225 PRO A O 1
ATOM 1737 N N . SER A 1 226 ? 4.665 16.419 -25.954 1.00 42.56 226 SER A N 1
ATOM 1738 C CA . SER A 1 226 ? 5.523 15.498 -25.191 1.00 42.56 226 SER A CA 1
ATOM 1739 C C . SER A 1 226 ? 6.182 16.102 -23.942 1.00 42.56 226 SER A C 1
ATOM 1741 O O . SER A 1 226 ? 6.888 15.376 -23.254 1.00 42.56 226 SER A O 1
ATOM 1743 N N . GLU A 1 227 ? 5.938 17.376 -23.616 1.00 38.56 227 GLU A N 1
ATOM 1744 C CA . GLU A 1 227 ? 6.502 18.064 -22.433 1.00 38.56 227 GLU A CA 1
ATOM 1745 C C . GLU A 1 227 ? 5.413 18.532 -21.452 1.00 38.56 227 GLU A C 1
ATOM 1747 O O . GLU A 1 227 ? 5.458 19.627 -20.900 1.00 38.56 227 GLU A O 1
ATOM 1752 N N . LEU A 1 228 ? 4.387 17.710 -21.228 1.00 42.44 228 LEU A N 1
ATOM 1753 C CA . LEU A 1 228 ? 3.649 17.815 -19.973 1.00 42.44 228 LEU A CA 1
ATOM 1754 C C . LEU A 1 228 ? 4.483 17.076 -18.930 1.00 42.44 228 LEU A C 1
ATOM 1756 O O . LEU A 1 228 ? 4.515 15.845 -18.939 1.00 42.44 228 LEU A O 1
ATOM 1760 N N . ASP A 1 229 ? 5.175 17.842 -18.084 1.00 39.09 229 ASP A N 1
ATOM 1761 C CA . ASP A 1 229 ? 5.789 17.400 -16.831 1.00 39.09 229 ASP A CA 1
ATOM 1762 C C . ASP A 1 229 ? 4.775 16.558 -16.037 1.00 39.09 229 ASP A C 1
ATOM 1764 O O . ASP A 1 229 ? 3.974 17.048 -15.239 1.00 39.09 229 ASP A O 1
ATOM 1768 N N . HIS A 1 230 ? 4.769 15.250 -16.282 1.00 44.09 230 HIS A N 1
ATOM 1769 C CA . HIS A 1 230 ? 4.019 14.280 -15.490 1.00 44.09 230 HIS A CA 1
ATOM 1770 C C . HIS A 1 230 ? 4.762 13.929 -14.186 1.00 44.09 230 HIS A C 1
ATOM 1772 O O . HIS A 1 230 ? 4.257 13.130 -13.400 1.00 44.09 230 HIS A O 1
ATOM 1778 N N . ASP A 1 231 ? 5.901 14.572 -13.912 1.00 41.78 231 ASP A N 1
ATOM 1779 C CA . ASP A 1 231 ? 6.785 14.318 -12.767 1.00 41.78 231 ASP A CA 1
ATOM 1780 C C . ASP A 1 231 ? 6.275 14.871 -11.427 1.00 41.78 231 ASP A C 1
ATOM 1782 O O . ASP A 1 231 ? 6.962 14.813 -10.412 1.00 41.78 231 ASP A O 1
ATOM 1786 N N . THR A 1 232 ? 5.052 15.397 -11.359 1.00 49.19 232 THR A N 1
ATOM 1787 C CA . THR A 1 232 ? 4.532 15.951 -10.097 1.00 49.19 232 THR A CA 1
ATOM 1788 C C . THR A 1 232 ? 3.097 15.569 -9.791 1.00 49.19 232 THR A C 1
ATOM 1790 O O . THR A 1 232 ? 2.392 16.309 -9.103 1.00 49.19 232 THR A O 1
ATOM 1793 N N . TRP A 1 233 ? 2.635 14.405 -10.251 1.00 48.91 233 TRP A N 1
ATOM 1794 C CA . TRP A 1 233 ? 1.380 13.868 -9.727 1.00 48.91 233 TRP A CA 1
ATOM 1795 C C . TRP A 1 233 ? 1.613 13.514 -8.256 1.00 48.91 233 TRP A C 1
ATOM 1797 O O . TRP A 1 233 ? 2.506 12.724 -7.975 1.00 48.91 233 TRP A O 1
ATOM 1807 N N . PRO A 1 234 ? 0.853 14.081 -7.301 1.00 58.16 234 PRO A N 1
ATOM 1808 C CA . PRO A 1 234 ? 0.956 13.713 -5.899 1.00 58.16 234 PRO A CA 1
ATOM 1809 C C . PRO A 1 234 ? 0.743 12.210 -5.754 1.00 58.16 234 PRO A C 1
ATOM 1811 O O . PRO A 1 234 ? -0.387 11.714 -5.879 1.00 58.16 234 PRO A O 1
ATOM 1814 N N . THR A 1 235 ? 1.849 11.506 -5.550 1.00 79.19 235 THR A N 1
ATOM 1815 C CA . THR A 1 235 ? 1.872 10.091 -5.225 1.00 79.19 235 THR A CA 1
ATOM 1816 C C . THR A 1 235 ? 1.106 9.926 -3.924 1.00 79.19 235 THR A C 1
ATOM 1818 O O . THR A 1 235 ? 1.271 10.707 -2.980 1.00 79.19 235 THR A O 1
ATOM 1821 N N . TYR A 1 236 ? 0.177 8.976 -3.904 1.00 87.31 236 TYR A N 1
ATOM 1822 C CA . 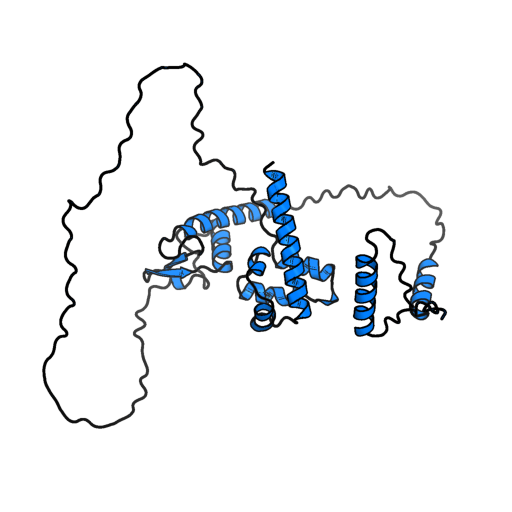TYR A 1 236 ? -0.503 8.635 -2.666 1.00 87.31 236 TYR A CA 1
ATOM 1823 C C . TYR A 1 236 ? 0.539 8.139 -1.654 1.00 87.31 236 TYR A C 1
ATOM 1825 O O . TYR A 1 236 ? 1.511 7.506 -2.056 1.00 87.31 236 TYR A O 1
ATOM 1833 N N . PRO A 1 237 ? 0.397 8.465 -0.359 1.00 90.38 237 PRO A N 1
ATOM 1834 C CA . PRO A 1 237 ? 1.340 7.989 0.643 1.00 90.38 237 PRO A CA 1
ATOM 1835 C C . PRO A 1 237 ? 1.344 6.458 0.690 1.00 90.38 237 PRO A C 1
ATOM 1837 O O . PRO A 1 237 ? 0.311 5.818 0.457 1.00 90.38 237 PRO A O 1
ATOM 1840 N N . MET A 1 238 ? 2.500 5.889 1.034 1.00 92.12 238 MET A N 1
ATOM 1841 C CA . MET A 1 238 ? 2.630 4.452 1.237 1.00 92.12 238 MET A CA 1
ATOM 1842 C C . MET A 1 238 ? 1.813 3.998 2.450 1.00 92.12 238 MET A C 1
ATOM 1844 O O . MET A 1 238 ? 1.693 4.708 3.453 1.00 92.12 238 MET A O 1
ATOM 1848 N N . ILE A 1 239 ? 1.276 2.783 2.373 1.00 94.62 239 ILE A N 1
ATOM 1849 C CA . ILE A 1 239 ? 0.505 2.144 3.442 1.00 94.62 239 ILE A CA 1
ATOM 1850 C C . ILE A 1 239 ? 1.359 2.013 4.703 1.00 94.62 239 ILE A C 1
ATOM 1852 O O . ILE A 1 239 ? 0.861 2.288 5.787 1.00 94.62 239 ILE A O 1
ATOM 1856 N N . VAL A 1 240 ? 2.644 1.670 4.575 1.00 94.81 240 VAL A N 1
ATOM 1857 C CA . VAL A 1 240 ? 3.582 1.548 5.705 1.00 94.81 240 VAL A CA 1
ATOM 1858 C C . VAL A 1 240 ? 3.632 2.847 6.516 1.00 94.81 240 VAL A C 1
ATOM 1860 O O . VAL A 1 240 ? 3.350 2.845 7.717 1.00 94.81 240 VAL A O 1
ATOM 1863 N N . ASP A 1 241 ? 3.910 3.971 5.852 1.00 94.19 241 ASP A N 1
ATOM 1864 C CA . ASP A 1 241 ? 4.002 5.285 6.496 1.00 94.19 241 ASP A CA 1
ATOM 1865 C C . ASP A 1 241 ? 2.653 5.717 7.074 1.00 94.19 241 ASP A C 1
ATOM 1867 O O . ASP A 1 241 ? 2.562 6.243 8.187 1.00 94.19 241 ASP A O 1
ATOM 1871 N N . PHE A 1 242 ? 1.581 5.469 6.320 1.00 95.81 242 PHE A N 1
ATOM 1872 C CA . PHE A 1 242 ? 0.229 5.832 6.709 1.00 95.81 242 PHE A CA 1
ATOM 1873 C C . PHE A 1 242 ? -0.243 5.072 7.953 1.00 95.81 242 PHE A C 1
ATOM 1875 O O . PHE A 1 242 ? -0.715 5.695 8.908 1.00 95.81 242 PHE A O 1
ATOM 1882 N N . LEU A 1 243 ? -0.079 3.747 7.980 1.00 96.12 243 LEU A N 1
ATOM 1883 C CA . LEU A 1 243 ? -0.466 2.913 9.116 1.00 96.12 243 LEU A CA 1
ATOM 1884 C C . LEU A 1 243 ? 0.396 3.210 10.342 1.00 96.12 243 LEU A C 1
ATOM 1886 O O . LEU A 1 243 ? -0.155 3.331 11.433 1.00 96.12 243 LEU A O 1
ATOM 1890 N N . THR A 1 244 ? 1.703 3.426 10.169 1.00 94.81 244 THR A N 1
ATOM 1891 C CA . THR A 1 244 ? 2.602 3.807 11.273 1.00 94.81 244 THR A CA 1
ATOM 1892 C C . THR A 1 244 ? 2.178 5.140 11.895 1.00 94.81 244 THR A C 1
ATOM 1894 O O . THR A 1 244 ? 2.102 5.280 13.119 1.00 94.81 244 THR A O 1
ATOM 1897 N N . LYS A 1 245 ? 1.820 6.125 11.062 1.00 95.44 245 LYS A N 1
ATOM 1898 C CA . LYS A 1 245 ? 1.310 7.424 11.522 1.00 95.44 245 LYS A CA 1
ATOM 1899 C C . LYS A 1 245 ? -0.037 7.305 12.237 1.00 95.44 245 LYS A C 1
ATOM 1901 O O . LYS A 1 245 ? -0.260 7.979 13.252 1.00 95.44 245 LYS A O 1
ATOM 1906 N N . LEU A 1 246 ? -0.941 6.474 11.718 1.00 94.94 246 LEU A N 1
ATOM 1907 C CA . LEU A 1 246 ? -2.221 6.210 12.370 1.00 94.94 246 LEU A CA 1
ATOM 1908 C C . LEU A 1 246 ? -2.026 5.511 13.709 1.00 94.94 246 LEU A C 1
ATOM 1910 O O . LEU A 1 246 ? -2.703 5.870 14.663 1.00 94.94 246 LEU A O 1
ATOM 1914 N N . ASP A 1 247 ? -1.086 4.581 13.818 1.00 94.06 247 ASP A N 1
ATOM 1915 C CA . ASP A 1 247 ? -0.816 3.870 15.066 1.00 94.06 247 ASP A CA 1
ATOM 1916 C C . ASP A 1 247 ? -0.205 4.792 16.130 1.00 94.06 247 ASP A C 1
ATOM 1918 O O . ASP A 1 247 ? -0.568 4.717 17.303 1.00 94.06 247 ASP A O 1
ATOM 1922 N N . ALA A 1 248 ? 0.635 5.751 15.723 1.00 93.50 248 ALA A N 1
ATOM 1923 C CA . ALA A 1 248 ? 1.122 6.806 16.613 1.00 93.50 248 ALA A CA 1
ATOM 1924 C C . ALA A 1 248 ? -0.016 7.710 17.133 1.00 93.50 248 ALA 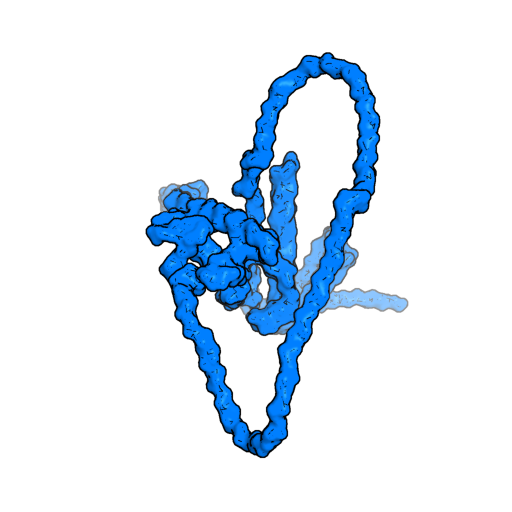A C 1
ATOM 1926 O O . ALA A 1 248 ? 0.006 8.144 18.286 1.00 93.50 248 ALA A O 1
ATOM 1927 N N . SER A 1 249 ? -1.024 7.976 16.295 1.00 93.75 249 SER A N 1
ATOM 1928 C CA . SER A 1 249 ? -2.180 8.822 16.637 1.00 93.75 249 SER A CA 1
ATOM 1929 C C . SER A 1 249 ? -3.262 8.057 17.412 1.00 93.75 249 SER A C 1
ATOM 1931 O O . SER A 1 249 ? -3.928 8.616 18.285 1.00 93.75 249 SER A O 1
ATOM 1933 N N . PHE A 1 250 ? -3.409 6.761 17.131 1.00 92.94 250 PHE A N 1
ATOM 1934 C CA . PHE A 1 250 ? -4.432 5.868 17.671 1.00 92.94 250 PHE A CA 1
ATOM 1935 C C . PHE A 1 250 ? -3.830 4.512 18.094 1.00 92.94 250 PHE A C 1
ATOM 1937 O O . PHE A 1 250 ? -4.182 3.472 17.528 1.00 92.94 250 PHE A O 1
ATOM 1944 N N . PRO A 1 251 ? -3.009 4.464 19.166 1.00 90.00 251 PRO A N 1
ATOM 1945 C CA . PRO A 1 251 ? -2.266 3.252 19.553 1.00 90.00 251 PRO A CA 1
ATOM 1946 C C . PRO A 1 251 ? -3.142 2.052 19.942 1.00 90.00 251 PRO A C 1
ATOM 1948 O O . PRO A 1 251 ? -2.669 0.925 20.082 1.00 90.00 251 PRO A O 1
ATOM 1951 N N . LYS A 1 252 ? -4.439 2.285 20.177 1.00 86.94 252 LYS A N 1
ATOM 1952 C CA . LYS A 1 252 ? -5.411 1.238 20.517 1.00 86.94 252 LYS A CA 1
ATOM 1953 C C . LYS A 1 252 ? -5.769 0.363 19.313 1.00 86.94 252 LYS A C 1
ATOM 1955 O O . LYS A 1 252 ? -6.137 -0.790 19.518 1.00 86.94 252 LYS A O 1
ATOM 1960 N N . CYS A 1 253 ? -5.664 0.895 18.093 1.00 89.00 253 CYS A N 1
ATOM 1961 C CA . CYS A 1 253 ? -6.039 0.188 16.870 1.00 89.00 253 CYS A CA 1
ATOM 1962 C C . CYS A 1 253 ? -4.966 -0.816 16.421 1.00 89.00 253 CYS A C 1
ATOM 1964 O O . CYS A 1 253 ? -5.319 -1.816 15.796 1.00 89.00 253 CYS A O 1
ATOM 1966 N N . LYS A 1 254 ? -3.689 -0.599 16.786 1.00 92.00 254 LYS A N 1
ATOM 1967 C CA . LYS A 1 254 ? -2.553 -1.488 16.471 1.00 92.00 254 LYS A CA 1
ATOM 1968 C C . LYS A 1 254 ? -2.450 -1.799 14.978 1.00 92.00 254 LYS A C 1
ATOM 1970 O O . LYS A 1 254 ? -2.266 -2.950 14.583 1.00 92.00 254 LYS A O 1
ATOM 1975 N N . LEU A 1 255 ? -2.616 -0.776 14.139 1.00 93.25 255 LEU A N 1
ATOM 1976 C CA . LEU A 1 255 ? -2.741 -0.960 12.689 1.00 93.25 255 LEU A CA 1
ATOM 1977 C C . LEU A 1 255 ? -1.426 -1.383 12.023 1.00 93.25 255 LEU A C 1
ATOM 1979 O O . LEU A 1 255 ? -1.450 -2.061 10.999 1.00 93.25 255 LEU A O 1
ATOM 1983 N N . SER A 1 256 ? -0.285 -1.056 12.631 1.00 94.44 256 SER A N 1
ATOM 1984 C CA . SER A 1 256 ? 1.042 -1.418 12.118 1.00 94.44 256 SER A CA 1
ATOM 1985 C C . SER A 1 256 ? 1.251 -2.933 12.005 1.00 94.44 256 SER A C 1
ATOM 1987 O O . SER A 1 256 ? 2.047 -3.391 11.191 1.00 94.44 256 SER A O 1
ATOM 1989 N N . VAL A 1 257 ? 0.511 -3.736 12.781 1.00 96.06 257 VAL A N 1
ATOM 1990 C CA . VAL A 1 257 ? 0.603 -5.208 12.759 1.00 96.06 257 VAL A CA 1
ATOM 1991 C C . VAL A 1 257 ? 0.168 -5.793 11.409 1.00 96.06 257 VAL A C 1
ATOM 1993 O O . VAL A 1 257 ? 0.621 -6.876 11.045 1.00 96.06 257 VAL A O 1
ATOM 1996 N N . TYR A 1 258 ? -0.670 -5.078 10.654 1.00 95.75 258 TYR A N 1
ATOM 1997 C CA . TYR A 1 258 ? -1.208 -5.551 9.376 1.00 95.75 258 TYR A CA 1
ATOM 1998 C C . TYR A 1 258 ? -0.323 -5.197 8.168 1.00 95.75 258 TYR A C 1
ATOM 2000 O O . TYR A 1 258 ? -0.588 -5.666 7.063 1.00 95.75 258 TYR A O 1
ATOM 2008 N N . ILE A 1 259 ? 0.746 -4.409 8.358 1.00 94.56 259 ILE A N 1
ATOM 2009 C CA . ILE A 1 259 ? 1.661 -3.994 7.279 1.00 94.56 259 ILE A CA 1
ATOM 2010 C C . ILE A 1 259 ? 2.198 -5.197 6.476 1.00 94.56 259 ILE A C 1
ATOM 2012 O O . ILE A 1 259 ? 2.018 -5.199 5.258 1.00 94.56 259 ILE A O 1
ATOM 2016 N N . PRO A 1 260 ? 2.743 -6.264 7.101 1.00 93.88 260 PRO A N 1
ATOM 2017 C CA . PRO A 1 260 ? 3.298 -7.390 6.345 1.00 93.88 260 PRO A CA 1
ATOM 2018 C C . PRO A 1 260 ? 2.254 -8.135 5.504 1.00 93.88 260 PRO A C 1
ATOM 2020 O O . PRO A 1 260 ? 2.587 -8.763 4.505 1.00 93.88 260 PRO A O 1
ATOM 2023 N N . GLN A 1 261 ? 0.980 -8.091 5.904 1.00 94.62 261 GLN A N 1
ATOM 2024 C CA . GLN A 1 261 ? -0.105 -8.758 5.181 1.00 94.62 261 GLN A CA 1
ATOM 2025 C C . GLN A 1 261 ? -0.518 -7.957 3.945 1.00 94.62 261 GLN A C 1
ATOM 2027 O O . GLN A 1 261 ? -0.787 -8.552 2.905 1.00 94.62 261 GLN A O 1
ATOM 2032 N N . PHE A 1 262 ? -0.524 -6.623 4.030 1.00 94.44 262 PHE A N 1
ATOM 2033 C CA . PHE A 1 262 ? -0.701 -5.769 2.854 1.00 94.44 262 PHE A CA 1
ATOM 2034 C C . PHE A 1 262 ? 0.435 -5.953 1.852 1.00 94.44 262 PHE A C 1
ATOM 2036 O O . PHE A 1 262 ? 0.157 -6.156 0.673 1.00 94.44 262 PHE A O 1
ATOM 2043 N N . GLU A 1 263 ? 1.682 -6.003 2.319 1.00 91.12 263 GLU A N 1
ATOM 2044 C CA . GLU A 1 263 ? 2.844 -6.270 1.462 1.00 91.12 263 GLU A CA 1
ATOM 2045 C C . GLU A 1 263 ? 2.771 -7.655 0.802 1.00 91.12 263 GLU A C 1
ATOM 2047 O O . GLU A 1 263 ? 3.033 -7.787 -0.392 1.00 91.12 263 GLU A O 1
ATOM 2052 N N . ALA A 1 264 ? 2.360 -8.687 1.548 1.00 89.69 264 ALA A N 1
ATOM 2053 C CA . ALA A 1 264 ? 2.193 -10.041 1.015 1.00 89.69 264 ALA A CA 1
ATOM 2054 C C . ALA A 1 264 ? 1.084 -10.146 -0.049 1.00 89.69 264 ALA A C 1
ATOM 2056 O O . ALA A 1 264 ? 1.137 -11.029 -0.903 1.00 89.69 264 ALA A O 1
ATOM 2057 N N . MET A 1 265 ? 0.091 -9.256 0.004 1.00 87.62 265 MET A N 1
ATOM 2058 C CA . MET A 1 265 ? -1.024 -9.172 -0.948 1.00 87.62 265 MET A CA 1
ATOM 2059 C C . MET A 1 265 ? -0.795 -8.114 -2.041 1.00 87.62 265 MET A C 1
ATOM 2061 O O . MET A 1 265 ? -1.711 -7.808 -2.803 1.00 87.62 265 MET A O 1
ATOM 2065 N N . ASP A 1 266 ? 0.420 -7.570 -2.115 1.00 88.31 266 ASP A N 1
ATOM 2066 C CA . ASP A 1 266 ? 0.856 -6.535 -3.050 1.00 88.31 266 ASP A CA 1
ATOM 2067 C C . ASP A 1 266 ? 0.071 -5.204 -2.994 1.00 88.31 266 ASP A C 1
ATOM 2069 O O . ASP A 1 266 ? -0.107 -4.539 -4.017 1.00 88.31 266 ASP A O 1
ATOM 2073 N N . PHE A 1 267 ? -0.365 -4.782 -1.803 1.00 90.62 267 PHE A N 1
ATOM 2074 C CA . PHE A 1 267 ? -0.919 -3.445 -1.558 1.00 90.62 267 PHE A CA 1
ATOM 2075 C C . PHE A 1 267 ? 0.150 -2.519 -0.968 1.00 90.62 267 PHE A C 1
ATOM 2077 O O . PHE A 1 267 ? 0.732 -2.828 0.074 1.00 90.62 267 PHE A O 1
ATOM 2084 N N . TYR A 1 268 ? 0.358 -1.351 -1.583 1.00 87.25 268 TYR A N 1
ATOM 2085 C CA . TYR A 1 268 ? 1.418 -0.405 -1.205 1.00 87.25 268 TYR A CA 1
ATOM 2086 C C . TYR A 1 268 ? 0.955 1.027 -1.024 1.00 87.25 268 TYR A C 1
ATOM 2088 O O . TYR A 1 268 ? 1.507 1.719 -0.171 1.00 87.25 268 TYR A O 1
ATOM 2096 N N . ASN A 1 269 ? -0.035 1.485 -1.785 1.00 92.81 269 ASN A N 1
ATOM 2097 C CA . ASN A 1 269 ? -0.504 2.866 -1.720 1.00 92.81 269 ASN A CA 1
ATOM 2098 C C . ASN A 1 269 ? -1.910 2.942 -1.129 1.00 92.81 269 ASN A C 1
ATOM 2100 O O . ASN A 1 269 ? -2.747 2.060 -1.330 1.00 92.81 269 ASN A O 1
ATOM 2104 N N . ILE A 1 270 ? -2.199 4.020 -0.396 1.00 94.19 270 ILE A N 1
ATOM 2105 C CA . ILE A 1 270 ? -3.500 4.153 0.277 1.00 94.19 270 ILE A CA 1
ATOM 2106 C C . ILE A 1 270 ? -4.693 4.199 -0.690 1.00 94.19 270 ILE A C 1
ATOM 2108 O O . ILE A 1 270 ? -5.815 3.910 -0.282 1.00 94.19 270 ILE A O 1
ATOM 2112 N N . ASP A 1 271 ? -4.500 4.570 -1.956 1.00 92.75 271 ASP A N 1
ATOM 2113 C CA . ASP A 1 271 ? -5.582 4.576 -2.941 1.00 92.75 271 ASP A CA 1
ATOM 2114 C C . ASP A 1 271 ? -6.006 3.162 -3.347 1.00 92.75 271 ASP A C 1
ATOM 2116 O O . ASP A 1 271 ? -7.189 2.942 -3.606 1.00 92.75 271 ASP A O 1
ATOM 2120 N N . GLU A 1 272 ? -5.093 2.191 -3.304 1.00 91.19 272 GLU A N 1
ATOM 2121 C CA . GLU A 1 272 ? -5.388 0.783 -3.588 1.00 91.19 272 GLU A CA 1
ATOM 2122 C C . GLU A 1 272 ? -6.327 0.192 -2.525 1.00 91.19 272 GLU A C 1
ATOM 2124 O O . GLU A 1 272 ? -7.233 -0.583 -2.846 1.00 91.19 272 GLU A O 1
ATOM 2129 N N . LEU A 1 273 ? -6.204 0.654 -1.274 1.00 93.31 273 LEU A N 1
ATOM 2130 C CA . LEU A 1 273 ? -7.088 0.266 -0.172 1.00 93.31 273 LEU A CA 1
ATOM 2131 C C . LEU A 1 273 ? -8.545 0.710 -0.374 1.00 93.31 273 LEU A C 1
ATOM 2133 O O . LEU A 1 273 ? -9.438 0.124 0.234 1.00 93.31 273 LEU A O 1
ATOM 2137 N N . ARG A 1 274 ? -8.828 1.690 -1.249 1.00 89.75 274 ARG A N 1
ATOM 2138 C CA . ARG A 1 274 ? -10.216 2.091 -1.568 1.00 89.75 274 ARG A CA 1
ATOM 2139 C C . ARG A 1 274 ? -11.012 0.991 -2.263 1.00 89.75 274 ARG A C 1
ATOM 2141 O O . ARG A 1 274 ? -12.238 1.039 -2.256 1.00 89.75 274 ARG A O 1
ATOM 2148 N N . SER A 1 275 ? -10.323 0.058 -2.916 1.00 88.88 275 SER A N 1
ATOM 2149 C CA . SER A 1 275 ? -10.962 -1.059 -3.614 1.00 88.88 275 SER A CA 1
ATOM 2150 C C . SER A 1 275 ? -11.395 -2.186 -2.672 1.00 88.88 275 SER A C 1
ATOM 2152 O O . SER A 1 275 ? -12.175 -3.045 -3.078 1.00 88.88 275 SER A O 1
ATOM 2154 N N . LEU A 1 276 ? -10.917 -2.176 -1.424 1.00 94.25 276 LEU A N 1
ATOM 2155 C CA . LEU A 1 276 ? -11.208 -3.205 -0.434 1.00 94.25 276 LEU A CA 1
ATOM 2156 C C . LEU A 1 276 ? -12.518 -2.909 0.302 1.00 94.25 276 LEU A C 1
ATOM 2158 O O . LEU A 1 276 ? -12.802 -1.767 0.666 1.00 94.25 276 LEU A O 1
ATOM 2162 N N . SER A 1 277 ? -13.303 -3.957 0.557 1.00 95.94 277 SER A N 1
ATOM 2163 C CA . SER A 1 277 ? -14.489 -3.874 1.413 1.00 95.94 277 SER A CA 1
ATOM 2164 C C . SER A 1 277 ? -14.157 -4.186 2.875 1.00 95.94 277 SER A C 1
ATOM 2166 O O . SER A 1 277 ? -13.121 -4.783 3.184 1.00 95.94 277 SER A O 1
ATOM 2168 N N . GLU A 1 278 ? -15.062 -3.814 3.786 1.00 96.25 278 GLU A N 1
ATOM 2169 C CA . GLU A 1 278 ? -14.961 -4.171 5.208 1.00 96.25 278 GLU A CA 1
ATOM 2170 C C . GLU A 1 278 ? -14.829 -5.691 5.384 1.00 96.25 278 GLU A C 1
ATOM 2172 O O . GLU A 1 278 ? -13.964 -6.163 6.121 1.00 96.25 278 GLU A O 1
ATOM 2177 N N . GLU A 1 279 ? -15.638 -6.466 4.660 1.00 95.81 279 GLU A N 1
ATOM 2178 C CA . GLU A 1 279 ? -15.626 -7.928 4.719 1.00 95.81 279 GLU A CA 1
ATOM 2179 C C . GLU A 1 279 ? -14.296 -8.503 4.239 1.00 95.81 279 GLU A C 1
ATOM 2181 O O . GLU A 1 279 ? -13.818 -9.491 4.798 1.00 95.81 279 GLU A O 1
ATOM 2186 N N . GLN A 1 280 ? -13.689 -7.890 3.222 1.00 94.31 280 GLN A N 1
ATOM 2187 C CA . GLN A 1 280 ? -12.424 -8.357 2.676 1.00 94.31 280 GLN A CA 1
ATOM 2188 C C . GLN A 1 280 ? -11.260 -8.098 3.636 1.00 94.31 280 GLN A C 1
ATOM 2190 O O . GLN A 1 280 ? -10.451 -8.993 3.869 1.00 94.31 280 GLN A O 1
ATOM 2195 N N . LEU A 1 281 ? -11.230 -6.928 4.280 1.00 96.19 281 LEU A N 1
ATOM 2196 C CA . LEU A 1 281 ? -10.267 -6.624 5.345 1.00 96.19 281 LEU A CA 1
ATOM 2197 C C . LEU A 1 281 ? -10.399 -7.586 6.533 1.00 96.19 281 LEU A C 1
ATOM 2199 O O . LEU A 1 281 ? -9.404 -8.050 7.093 1.00 96.19 281 LEU A O 1
ATOM 2203 N N . MET A 1 282 ? -11.624 -7.953 6.897 1.00 96.81 282 MET A N 1
ATOM 2204 C CA . MET A 1 282 ? -11.846 -8.921 7.969 1.00 96.81 282 MET A CA 1
ATOM 2205 C C . MET A 1 282 ? -11.420 -10.338 7.576 1.00 96.81 282 MET A C 1
ATOM 2207 O O . MET A 1 282 ? -10.783 -11.032 8.369 1.00 96.81 282 MET A O 1
ATOM 2211 N N . LYS A 1 283 ? -11.779 -10.782 6.369 1.00 95.12 283 LYS A N 1
ATOM 2212 C CA . LYS A 1 283 ?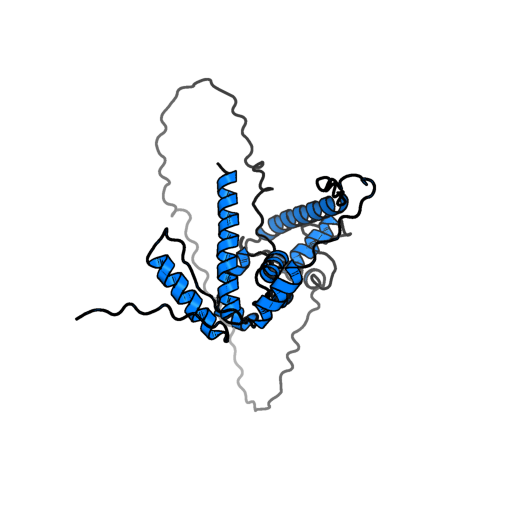 -11.570 -12.162 5.921 1.00 95.12 283 LYS A CA 1
ATOM 2213 C C . LYS A 1 283 ? -10.126 -12.437 5.512 1.00 95.12 283 LYS A C 1
ATOM 2215 O O . LYS A 1 283 ? -9.565 -13.441 5.940 1.00 95.12 283 LYS A O 1
ATOM 2220 N N . ASP A 1 284 ? -9.549 -11.560 4.697 1.00 93.19 284 ASP A N 1
ATOM 2221 C CA . ASP A 1 284 ? -8.255 -11.799 4.055 1.00 93.19 284 ASP A CA 1
ATOM 2222 C C . ASP A 1 284 ? -7.095 -11.268 4.916 1.00 93.19 284 ASP A C 1
ATOM 2224 O O . ASP A 1 284 ? -6.006 -11.835 4.895 1.00 93.19 284 ASP A O 1
ATOM 2228 N N . PHE A 1 285 ? -7.339 -10.235 5.737 1.00 94.25 285 PHE A N 1
ATOM 2229 C CA . PHE A 1 285 ? -6.320 -9.603 6.590 1.00 94.25 285 PHE A CA 1
ATOM 2230 C C . PHE A 1 285 ? -6.532 -9.861 8.091 1.00 94.25 285 PHE A C 1
ATOM 2232 O O . PHE A 1 285 ? -5.718 -9.448 8.916 1.00 94.25 285 PHE A O 1
ATOM 2239 N N . GLY A 1 286 ? -7.616 -10.542 8.482 1.00 94.38 286 GLY A N 1
ATOM 2240 C CA . GLY A 1 286 ? -7.894 -10.860 9.887 1.00 94.38 286 GLY A CA 1
ATOM 2241 C C . GLY A 1 286 ? -8.146 -9.624 10.758 1.00 94.38 286 GLY A C 1
ATOM 2242 O O . GLY A 1 286 ? -7.904 -9.650 11.970 1.00 94.38 286 GLY A O 1
ATOM 2243 N N . MET A 1 287 ? -8.585 -8.514 10.160 1.00 96.25 287 MET A N 1
ATOM 2244 C CA . MET A 1 287 ? -8.889 -7.293 10.898 1.00 96.25 287 MET A CA 1
ATOM 2245 C C . MET A 1 287 ? -10.182 -7.431 11.705 1.00 96.25 287 MET A C 1
ATOM 2247 O O . MET A 1 287 ? -11.129 -8.111 11.312 1.00 96.25 287 MET A O 1
ATOM 2251 N N . SER A 1 288 ? -10.260 -6.729 12.839 1.00 96.19 288 SER A N 1
ATOM 2252 C CA . SER A 1 288 ? -11.543 -6.545 13.519 1.00 96.19 288 SER A CA 1
ATOM 2253 C C . SER A 1 288 ? -12.455 -5.639 12.684 1.00 96.19 288 SER A C 1
ATOM 2255 O O . SER A 1 288 ? -11.979 -4.793 11.921 1.00 96.19 288 SER A O 1
ATOM 2257 N N . LEU A 1 289 ? -13.775 -5.761 12.856 1.00 95.12 289 LEU A N 1
ATOM 2258 C CA . LEU A 1 289 ? -14.740 -4.877 12.188 1.00 95.12 289 LEU A CA 1
ATOM 2259 C C . LEU A 1 289 ? -14.462 -3.395 12.501 1.00 95.12 289 LEU A C 1
ATOM 2261 O O . LEU A 1 289 ? -14.509 -2.549 11.612 1.00 95.12 289 LEU A O 1
ATOM 2265 N N . GLY A 1 290 ? -14.124 -3.091 13.760 1.00 95.12 290 GLY A N 1
ATOM 2266 C CA . GLY A 1 290 ? -13.784 -1.736 14.197 1.00 95.12 290 GLY A CA 1
ATOM 2267 C C . GLY A 1 290 ? -12.542 -1.189 13.495 1.00 95.12 290 GLY A C 1
ATOM 2268 O O . GLY A 1 290 ? -12.586 -0.081 12.966 1.00 95.12 290 GLY A O 1
ATOM 2269 N N . ASN A 1 291 ? -11.468 -1.983 13.418 1.00 95.19 291 ASN A N 1
ATOM 2270 C CA . ASN A 1 291 ? -10.244 -1.589 12.716 1.00 95.19 291 ASN A CA 1
ATOM 2271 C C . ASN A 1 291 ? -10.478 -1.423 11.211 1.00 95.19 291 ASN A C 1
ATOM 2273 O O . ASN A 1 291 ? -9.983 -0.462 10.634 1.00 95.19 291 ASN A O 1
ATOM 2277 N N . SER A 1 292 ? -11.265 -2.311 10.597 1.00 96.44 292 SER A N 1
ATOM 2278 C CA . SER A 1 292 ? -11.574 -2.262 9.161 1.00 96.44 292 SER A CA 1
ATOM 2279 C C . SER A 1 292 ? -12.327 -0.979 8.801 1.00 96.44 292 SER A C 1
ATOM 2281 O O . SER A 1 292 ? -11.914 -0.239 7.910 1.00 96.44 292 SER A O 1
ATOM 2283 N N . ARG A 1 293 ? -13.388 -0.655 9.553 1.00 96.31 293 ARG A N 1
ATOM 2284 C CA . ARG A 1 293 ? -14.163 0.586 9.376 1.00 96.31 293 ARG A CA 1
ATOM 2285 C C . ARG A 1 293 ? -13.330 1.832 9.605 1.00 96.31 293 ARG A C 1
ATOM 2287 O O . ARG A 1 293 ? -13.407 2.785 8.831 1.00 96.31 293 ARG A O 1
ATOM 2294 N N . PHE A 1 294 ? -12.546 1.820 10.678 1.00 96.31 294 PHE A N 1
ATOM 2295 C CA . PHE A 1 294 ? -11.676 2.932 11.021 1.00 96.31 294 PHE A CA 1
ATOM 2296 C C . PHE A 1 294 ? -10.647 3.183 9.912 1.00 96.31 294 PHE A C 1
ATOM 2298 O O . PHE A 1 294 ? -10.547 4.305 9.420 1.00 96.31 294 PHE A O 1
ATOM 2305 N N . LEU A 1 295 ? -9.964 2.133 9.447 1.00 96.50 295 LEU A N 1
ATOM 2306 C CA . LEU A 1 295 ? -8.980 2.232 8.374 1.00 96.50 295 LEU A CA 1
ATOM 2307 C C . LEU A 1 295 ? -9.597 2.780 7.084 1.00 96.50 295 LEU A C 1
ATOM 2309 O O . LEU A 1 295 ? -9.059 3.728 6.518 1.00 96.50 295 LEU A O 1
ATOM 2313 N N . LEU A 1 296 ? -10.734 2.238 6.634 1.00 96.56 296 LEU A N 1
ATOM 2314 C CA . LEU A 1 296 ? -11.389 2.702 5.405 1.00 96.56 296 LEU A CA 1
ATOM 2315 C C . LEU A 1 296 ? -11.833 4.171 5.498 1.00 96.56 296 LEU A C 1
ATOM 2317 O O . LEU A 1 296 ? -11.702 4.914 4.523 1.00 96.56 296 LEU A O 1
ATOM 2321 N N . SER A 1 297 ? -12.303 4.614 6.668 1.00 96.06 297 SER A N 1
ATOM 2322 C CA . SER A 1 297 ? -12.631 6.024 6.918 1.00 96.06 297 SER A CA 1
ATOM 2323 C C . SER A 1 297 ? -11.397 6.926 6.805 1.00 96.06 297 SER A C 1
ATOM 2325 O O . SER A 1 297 ? -11.432 7.938 6.100 1.00 96.06 297 SER A O 1
ATOM 2327 N N . GLU A 1 298 ? -10.293 6.555 7.455 1.00 96.00 298 GLU A N 1
ATOM 2328 C CA . GLU A 1 298 ? -9.047 7.32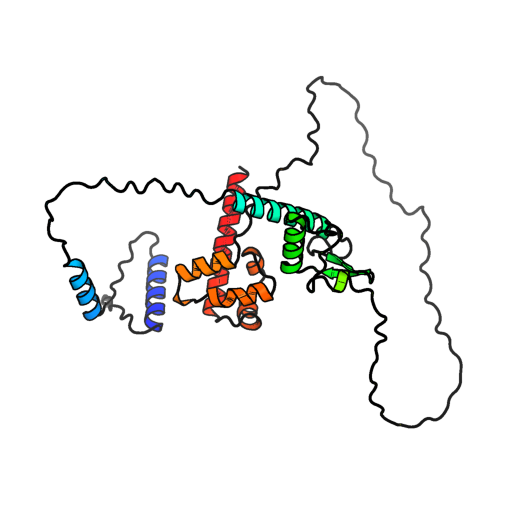9 7.414 1.00 96.00 298 GLU A CA 1
ATOM 2329 C C . GLU A 1 298 ? -8.430 7.347 6.007 1.00 96.00 298 GLU A C 1
ATOM 2331 O O . GLU A 1 298 ? -7.994 8.397 5.529 1.00 96.00 298 GLU A O 1
ATOM 2336 N N . VAL A 1 299 ? -8.462 6.217 5.292 1.00 96.19 299 VAL A N 1
ATOM 2337 C CA . VAL A 1 299 ? -8.042 6.125 3.885 1.00 96.19 299 VAL A CA 1
ATOM 2338 C C . VAL A 1 299 ? -8.872 7.065 3.013 1.00 96.19 299 VAL A C 1
ATOM 2340 O O . VAL A 1 299 ? -8.315 7.828 2.219 1.00 96.19 299 VAL A O 1
ATOM 2343 N N . ALA A 1 300 ? -10.200 7.064 3.166 1.00 95.12 300 ALA A N 1
ATOM 2344 C CA . ALA A 1 300 ? -11.076 7.936 2.390 1.00 95.12 300 ALA A CA 1
ATOM 2345 C C . ALA A 1 300 ? -10.732 9.421 2.597 1.00 95.12 300 ALA A C 1
ATOM 2347 O O . ALA A 1 300 ? -10.667 10.175 1.619 1.00 95.12 300 ALA A O 1
ATOM 2348 N N . GLN A 1 301 ? -10.452 9.826 3.840 1.00 94.69 301 GLN A N 1
ATOM 2349 C CA . GLN A 1 301 ? -10.025 11.188 4.161 1.00 94.69 301 GLN A CA 1
ATOM 2350 C C . GLN A 1 301 ? -8.650 11.519 3.573 1.00 94.69 301 GLN A C 1
ATOM 2352 O O . GLN A 1 301 ? -8.489 12.570 2.948 1.00 94.69 301 GLN A O 1
ATOM 2357 N N . ALA A 1 302 ? -7.667 10.634 3.736 1.00 93.25 302 ALA A N 1
ATOM 2358 C CA . ALA A 1 302 ? -6.309 10.854 3.250 1.00 93.25 302 ALA A CA 1
ATOM 2359 C C . ALA A 1 302 ? -6.270 10.981 1.720 1.00 93.25 302 ALA A C 1
ATOM 2361 O O . ALA A 1 302 ? -5.683 11.929 1.189 1.00 93.25 302 ALA A O 1
ATOM 2362 N N . VAL A 1 303 ? -6.978 10.103 1.005 1.00 93.00 303 VAL A N 1
ATOM 2363 C CA . VAL A 1 303 ? -7.096 10.189 -0.455 1.00 93.00 303 VAL A CA 1
ATOM 2364 C C . VAL A 1 303 ? -7.794 11.486 -0.873 1.00 93.00 303 VAL A C 1
ATOM 2366 O O . VAL A 1 303 ? -7.322 12.163 -1.787 1.00 93.00 303 VAL A O 1
ATOM 2369 N N . GLN A 1 304 ? -8.857 11.898 -0.174 1.00 93.06 304 GLN A N 1
ATOM 2370 C CA . GLN A 1 304 ? -9.538 13.163 -0.465 1.00 93.06 304 GLN A CA 1
ATOM 2371 C C . GLN A 1 304 ? -8.618 14.378 -0.257 1.00 93.06 304 GLN A C 1
ATOM 2373 O O . GLN A 1 304 ? -8.669 15.328 -1.039 1.00 93.06 304 GLN A O 1
ATOM 2378 N N . GLN A 1 305 ? -7.761 14.373 0.768 1.00 90.25 305 GLN A N 1
ATOM 2379 C CA . GLN A 1 305 ? -6.787 15.448 0.978 1.00 90.25 305 GLN A CA 1
ATOM 2380 C C . GLN A 1 305 ? -5.771 15.525 -0.166 1.00 90.25 305 GLN A C 1
ATOM 2382 O O . GLN A 1 305 ? -5.463 16.622 -0.637 1.00 90.25 305 GLN A O 1
ATOM 2387 N N . VAL A 1 306 ? -5.280 14.378 -0.636 1.00 88.88 306 VAL A N 1
ATOM 2388 C CA . VAL A 1 306 ? -4.365 14.309 -1.783 1.00 88.88 306 VAL A CA 1
ATOM 2389 C C . VAL A 1 306 ? -5.055 14.818 -3.053 1.00 88.88 306 VAL A C 1
ATOM 2391 O O . VAL A 1 306 ? -4.491 15.649 -3.762 1.00 88.88 306 VAL A O 1
ATOM 2394 N N . GLU A 1 307 ? -6.297 14.406 -3.314 1.00 88.00 307 GLU A N 1
ATOM 2395 C CA . GLU A 1 307 ? -7.089 14.884 -4.458 1.00 88.00 307 GLU A CA 1
ATOM 2396 C C . GLU A 1 307 ? -7.373 16.394 -4.402 1.00 88.00 307 GLU A C 1
ATOM 2398 O O . GLU A 1 307 ? -7.340 17.066 -5.433 1.00 88.00 307 GLU A O 1
ATOM 2403 N N . ARG A 1 308 ? -7.613 16.962 -3.214 1.00 87.25 308 ARG A N 1
ATOM 2404 C CA . ARG A 1 308 ? -7.764 18.418 -3.055 1.00 87.25 308 ARG A CA 1
ATOM 2405 C C . ARG A 1 308 ? -6.467 19.148 -3.387 1.00 87.25 308 ARG A C 1
ATOM 2407 O O . ARG A 1 308 ? -6.509 20.078 -4.184 1.00 87.25 308 ARG A O 1
ATOM 2414 N N . LYS A 1 309 ? -5.331 18.684 -2.852 1.00 85.12 309 LYS A N 1
ATOM 2415 C CA . LYS A 1 309 ? -4.001 19.250 -3.148 1.00 85.12 309 LYS A CA 1
ATOM 2416 C C . LYS A 1 309 ? -3.656 19.176 -4.638 1.00 85.12 309 LYS A C 1
ATOM 2418 O O . LYS A 1 309 ? -3.041 20.101 -5.156 1.00 85.12 309 LYS A O 1
ATOM 2423 N N . LYS A 1 310 ? -4.076 18.104 -5.326 1.00 81.94 310 LYS A N 1
ATOM 2424 C CA . LYS A 1 310 ? -3.946 17.964 -6.788 1.00 81.94 310 LYS A CA 1
ATOM 2425 C C . LYS A 1 310 ? -4.642 19.106 -7.525 1.00 81.94 310 LYS A C 1
ATOM 2427 O O . LYS A 1 310 ? -4.044 19.697 -8.411 1.00 81.94 310 LYS A O 1
ATOM 2432 N N . ARG A 1 311 ? -5.878 19.440 -7.140 1.00 80.31 311 ARG A N 1
ATOM 2433 C CA . ARG A 1 311 ? -6.666 20.494 -7.802 1.00 80.31 311 ARG A CA 1
ATOM 2434 C C . ARG A 1 311 ? -6.074 21.887 -7.600 1.00 80.31 311 ARG A C 1
ATOM 2436 O O . ARG A 1 311 ? -5.985 22.633 -8.559 1.00 80.31 311 ARG A O 1
ATOM 2443 N N . THR A 1 312 ? -5.605 22.204 -6.394 1.00 77.06 312 THR A N 1
ATOM 2444 C CA . THR A 1 312 ? -5.067 23.542 -6.073 1.00 77.06 312 THR A CA 1
ATOM 2445 C C . THR A 1 312 ? -3.720 23.850 -6.733 1.00 77.06 312 THR A C 1
ATOM 2447 O O . THR A 1 312 ? -3.290 24.990 -6.693 1.00 77.06 312 THR A O 1
ATOM 2450 N N . ARG A 1 313 ? -3.020 22.848 -7.284 1.00 63.94 313 ARG A N 1
ATOM 2451 C CA . ARG A 1 313 ? -1.780 23.050 -8.058 1.00 63.94 313 ARG A CA 1
ATOM 2452 C C . ARG A 1 313 ? -2.018 23.256 -9.555 1.00 63.94 313 ARG A C 1
ATOM 2454 O O . ARG A 1 313 ? -1.082 23.610 -10.259 1.00 63.94 313 ARG A O 1
ATOM 2461 N N . VAL A 1 314 ? -3.217 22.937 -10.039 1.00 59.31 314 VAL A N 1
ATOM 2462 C CA . VAL A 1 314 ? -3.582 23.026 -11.461 1.00 59.31 314 VAL A CA 1
ATOM 2463 C C . VAL A 1 314 ? -4.264 24.366 -11.780 1.00 59.31 314 VAL A C 1
ATOM 2465 O O . VAL A 1 314 ? -4.332 24.742 -12.946 1.00 59.31 314 VAL A O 1
ATOM 2468 N N . GLU A 1 315 ? -4.743 25.080 -10.756 1.00 48.62 315 GLU A N 1
ATOM 2469 C CA . GLU A 1 315 ? -5.234 26.468 -10.823 1.00 48.62 315 GLU A CA 1
ATOM 2470 C C . GLU A 1 315 ? -4.102 27.473 -10.583 1.00 48.62 315 GLU A C 1
ATOM 2472 O O . GLU A 1 315 ? -4.105 28.515 -11.277 1.00 48.62 315 GLU A O 1
#

Secondary structure (DSSP, 8-state):
--------PPEETTSHHHHHHHHHHHHHHHHH-TTS-----EE--HHHHHHHHHHHT---------------TT-------HHHHHHHHHHHHHHHHHHHHHTT-TTT-TTS-EEE-TTS-EEEPPHHHHHHHHHHHHTT-TT-BTTB--SSGGGGGGTS-------------------------PPPPPPPPPPPPTT-PPPP-PPPPPP-------------TT----TT--PPPBHHHHHHHHHHH-TTT-GGGGHHHHHHTT--BTTGGGG--HHHHHHHH---HHHHHHHHHHHHHHHHHHHHHHHHTT-

Radius of gyration: 34.31 Å; chains: 1; bounding box: 74×93×95 Å

pLDDT: mean 72.84, std 20.95, range [32.78, 96.81]

Foldseek 3Di:
DDDDDPDPDAQAPPDPVSVVVVVVVVVVVCVVDVDDDDDHHHDDDVVVVVVVVVVVPPDDPDDDDDDDDDPPPPPPPPPPPVVVVVLVVQLVVLLVVLLVLQCVDPVVHNVFRWAQAPVRDTDTQFPCQSSQLSNCVSVVPPQRDSNGGDPDPSCCRRPDDPDPPPPPPPDDDDDDDDDDDDDDDDDDDDDDDDDDDPPPDDDDDDDDDDDDDDDDDDDPPPPDPPPPPPVDLPFAQWPQVVQVVVCVVPVPQVSNVQVVLCVVVRHTGLVVLLVDDLVCCCPSRVHDSVSSVVSNVSSVVSVVVSVVVNVVVVD

Sequence (315 aa):
LSTSAQKDNAINLGTPADWDGCLEEVNSAWKKKKDSVVSVKILVSEQYMSTLRAMRGKKKPPGKGKNPPLLDLDNDGSSVDDEDSAVIEKENKSLMELEKSLKLCQRCGPSKYCKINHAGQHVNLTFNQRRGWALALGHEMHGVMLKTPPKGDLFSEFHTPQSDKTLSTSATQMPLNSPYMLMYGWPPMPPMPPMMPPWMVPPVYQAPATPVTPTVGEKRGELSPSELDHDTWPTYPMIVDFLTKLDASFPKCKLSVYIPQFEAMDFYNIDELRSLSEEQLMKDFGMSLGNSRFLLSEVAQAVQQVERKKRTRVE